Protein AF-0000000083553555 (afdb_homodimer)

Radius of gyration: 25.85 Å; Cα contacts (8 Å, |Δi|>4): 258; chains: 2; bounding box: 34×82×52 Å

Secondary structure (DSSP, 8-state):
--HHHHHHHHHHHHHHHHHHHHHHHHTS---PPPGGGB-TTT-SB-SSEEE-TTS-EEEHHHHHHHHHHH-B-TTT--B--GGG-EE-HHHHHHHHHHHHH-/--HHHHHHHHHHHHHHHHHHHHHHHHTS---PPPGGGB-TTT-SB-SSEEE-TTS-EEEHHHHHHHHHHH-B-TTT--B--GGG-EE-HHHHHHHHHHHHH-

Structure (mmCIF, N/CA/C/O backbone):
data_AF-0000000083553555-model_v1
#
loop_
_entity.id
_entity.type
_entity.pdbx_description
1 polymer 'RING-type E3 ubiquitin transferase'
#
loop_
_atom_site.group_PDB
_atom_site.id
_atom_site.type_symbol
_atom_site.label_atom_id
_atom_site.label_alt_id
_atom_site.label_comp_id
_atom_site.label_asym_id
_atom_site.label_entity_id
_atom_site.label_seq_id
_atom_site.pdbx_PDB_ins_code
_atom_site.Cartn_x
_atom_site.Cartn_y
_atom_site.Cartn_z
_atom_site.occupancy
_atom_site.B_iso_or_equiv
_atom_site.auth_seq_id
_atom_site.auth_comp_id
_atom_site.auth_asym_id
_atom_site.auth_atom_id
_atom_site.pdbx_PDB_model_num
ATOM 1 N N . MET A 1 1 ? -0.968 58.25 32.344 1 36.84 1 MET A N 1
ATOM 2 C CA . MET A 1 1 ? -0.43 56.906 32.281 1 36.84 1 MET A CA 1
ATOM 3 C C . MET A 1 1 ? -0.999 56.125 31.094 1 36.84 1 MET A C 1
ATOM 5 O O . MET A 1 1 ? -2.18 56.281 30.766 1 36.84 1 MET A O 1
ATOM 9 N N . ASP A 1 2 ? -0.086 55.875 30.047 1 42.53 2 ASP A N 1
ATOM 10 C CA . ASP A 1 2 ? -0.125 55.5 28.625 1 42.53 2 ASP A CA 1
ATOM 11 C C . ASP A 1 2 ? -0.91 54.219 28.422 1 42.53 2 ASP A C 1
ATOM 13 O O . ASP A 1 2 ? -0.388 53.125 28.641 1 42.53 2 ASP A O 1
ATOM 17 N N . ASP A 1 3 ? -2.18 54.344 28.594 1 49.78 3 ASP A N 1
ATOM 18 C CA . ASP A 1 3 ? -3.129 53.281 28.266 1 49.78 3 ASP A CA 1
ATOM 19 C C . ASP A 1 3 ? -2.846 52.688 26.891 1 49.78 3 ASP A C 1
ATOM 21 O O . ASP A 1 3 ? -3.252 51.531 26.609 1 49.78 3 ASP A O 1
ATOM 25 N N . ASP A 1 4 ? -2.166 53.562 26.141 1 52.69 4 ASP A N 1
ATOM 26 C CA . ASP A 1 4 ? -1.857 53.094 24.797 1 52.69 4 ASP A CA 1
ATOM 27 C C . ASP A 1 4 ? -0.841 51.938 24.828 1 52.69 4 ASP A C 1
ATOM 29 O O . ASP A 1 4 ? -0.807 51.094 23.938 1 52.69 4 ASP A O 1
ATOM 33 N N . SER A 1 5 ? -0.043 51.969 25.875 1 54.69 5 SER A N 1
ATOM 34 C CA . SER A 1 5 ? 1.028 51 25.969 1 54.69 5 SER A CA 1
ATOM 35 C C . SER A 1 5 ? 0.473 49.594 26.203 1 54.69 5 SER A C 1
ATOM 37 O O . SER A 1 5 ? 1.062 48.594 25.766 1 54.69 5 SER A O 1
ATOM 39 N N . LEU A 1 6 ? -0.654 49.5 26.938 1 54.31 6 LEU A N 1
ATOM 40 C CA . LEU A 1 6 ? -1.223 48.219 27.266 1 54.31 6 LEU A CA 1
ATOM 41 C C . LEU A 1 6 ? -1.871 47.562 26.031 1 54.31 6 LEU A C 1
ATOM 43 O O . LEU A 1 6 ? -1.8 46.344 25.844 1 54.31 6 LEU A O 1
ATOM 47 N N . VAL A 1 7 ? -2.393 48.469 25.219 1 55.56 7 VAL A N 1
ATOM 48 C CA . VAL A 1 7 ? -3.074 48 24.031 1 55.56 7 VAL A CA 1
ATOM 49 C C . VAL A 1 7 ? -2.053 47.406 23.047 1 55.56 7 VAL A C 1
ATOM 51 O O . VAL A 1 7 ? -2.322 46.438 22.359 1 55.56 7 VAL A O 1
ATOM 54 N N . HIS A 1 8 ? -0.896 48.031 23.047 1 60.31 8 HIS A N 1
ATOM 55 C CA . HIS A 1 8 ? 0.146 47.594 22.109 1 60.31 8 HIS A CA 1
ATOM 56 C C . HIS A 1 8 ? 0.775 46.281 22.562 1 60.31 8 HIS A C 1
ATOM 58 O O . HIS A 1 8 ? 1.123 45.469 21.719 1 60.31 8 HIS A O 1
ATOM 64 N N . SER A 1 9 ? 0.716 46.125 23.859 1 60.91 9 SER A N 1
ATOM 65 C CA . SER A 1 9 ? 1.32 44.938 24.406 1 60.91 9 SER A CA 1
ATOM 66 C C . SER A 1 9 ? 0.462 43.688 24.125 1 60.91 9 SER A C 1
ATOM 68 O O . SER A 1 9 ? 0.981 42.625 23.766 1 60.91 9 SER A O 1
ATOM 70 N N . ASN A 1 10 ? -0.841 44 24.109 1 60.81 10 ASN A N 1
ATOM 71 C CA . ASN A 1 10 ? -1.749 42.906 23.844 1 60.81 10 ASN A CA 1
ATOM 72 C C . ASN A 1 10 ? -1.725 42.469 22.375 1 60.81 10 ASN A C 1
ATOM 74 O O . ASN A 1 10 ? -1.767 41.281 22.062 1 60.81 10 ASN A O 1
ATOM 78 N N . HIS A 1 11 ? -1.552 43.5 21.609 1 60.47 11 HIS A N 1
ATOM 79 C CA . HIS A 1 11 ? -1.494 43.219 20.172 1 60.47 11 HIS A CA 1
ATOM 80 C C . HIS A 1 11 ? -0.231 42.469 19.797 1 60.47 11 HIS A C 1
ATOM 82 O O . HIS A 1 11 ? -0.283 41.531 19 1 60.47 11 HIS A O 1
ATOM 88 N N . ASP A 1 12 ? 0.839 42.906 20.438 1 61.03 12 ASP A N 1
ATOM 89 C CA . ASP A 1 12 ? 2.115 42.25 20.156 1 61.03 12 ASP A CA 1
ATOM 90 C C . ASP A 1 12 ? 2.09 40.781 20.594 1 61.03 12 ASP A C 1
ATOM 92 O O . ASP A 1 12 ? 2.617 39.906 19.891 1 61.03 12 ASP A O 1
ATOM 96 N N . THR A 1 13 ? 1.488 40.5 21.688 1 64 13 THR A N 1
ATOM 97 C CA . THR A 1 13 ? 1.354 39.156 22.188 1 64 13 THR A CA 1
ATOM 98 C C . THR A 1 13 ? 0.453 38.312 21.266 1 64 13 THR A C 1
ATOM 100 O O . THR A 1 13 ? 0.764 37.156 20.953 1 64 13 THR A O 1
ATOM 103 N N . VAL A 1 14 ? -0.478 38.938 20.766 1 59.09 14 VAL A N 1
ATOM 104 C CA . VAL A 1 14 ? -1.417 38.25 19.875 1 59.09 14 VAL A CA 1
ATOM 105 C C . VAL A 1 14 ? -0.739 37.969 18.531 1 59.09 14 VAL A C 1
ATOM 107 O O . VAL A 1 14 ? -0.855 36.875 18 1 59.09 14 VAL A O 1
ATOM 110 N N . LEU A 1 15 ? -0.063 38.906 18.078 1 60.31 15 LEU A N 1
ATOM 111 C CA . LEU A 1 15 ? 0.66 38.719 16.828 1 60.31 15 LEU A CA 1
ATOM 112 C C . LEU A 1 15 ? 1.712 37.625 16.969 1 60.31 15 LEU A C 1
ATOM 114 O O . LEU A 1 15 ? 1.908 36.812 16.047 1 60.31 15 LEU A O 1
ATOM 118 N N . ALA A 1 16 ? 2.311 37.562 18.156 1 67.75 16 ALA A N 1
ATOM 119 C CA . ALA A 1 16 ? 3.303 36.5 18.438 1 67.75 16 ALA A CA 1
ATOM 120 C C . ALA A 1 16 ? 2.656 35.125 18.453 1 67.75 16 ALA A C 1
ATOM 122 O O . ALA A 1 16 ? 3.207 34.156 17.906 1 67.75 16 ALA A O 1
ATOM 123 N N . HIS A 1 17 ? 1.51 35.062 18.984 1 63.88 17 HIS A N 1
ATOM 124 C CA . HIS A 1 17 ? 0.797 33.781 19.031 1 63.88 17 HIS A CA 1
ATOM 125 C C . HIS A 1 17 ? 0.294 33.375 17.656 1 63.88 17 HIS A C 1
ATOM 127 O O . HIS A 1 17 ? 0.332 32.188 17.297 1 63.88 17 HIS A O 1
ATOM 133 N N . MET A 1 18 ? -0.074 34.312 16.859 1 60.28 18 MET A N 1
ATOM 134 C CA . MET A 1 18 ? -0.507 34.062 15.484 1 60.28 18 MET A CA 1
ATOM 135 C C . MET A 1 18 ? 0.659 33.562 14.633 1 60.28 18 MET A C 1
ATOM 137 O O . MET A 1 18 ? 0.506 32.656 13.828 1 60.28 18 MET A O 1
ATOM 141 N N . MET A 1 19 ? 1.729 34.156 14.805 1 61.81 19 MET A N 1
ATOM 142 C CA . MET A 1 19 ? 2.918 33.75 14.062 1 61.81 19 MET A CA 1
ATOM 143 C C . MET A 1 19 ? 3.346 32.344 14.469 1 61.81 19 MET A C 1
ATOM 145 O O . MET A 1 19 ? 3.771 31.562 13.617 1 61.81 19 MET A O 1
ATOM 149 N N . GLU A 1 20 ? 3.221 31.984 15.742 1 63.84 20 GLU A N 1
ATOM 150 C CA . GLU A 1 20 ? 3.531 30.641 16.203 1 63.84 20 GLU A CA 1
ATOM 151 C C . GLU A 1 20 ? 2.561 29.625 15.625 1 63.84 20 GLU A C 1
ATOM 153 O O . GLU A 1 20 ? 2.965 28.516 15.242 1 63.84 20 GLU A O 1
ATOM 158 N N . LEU A 1 21 ? 1.406 30 15.586 1 59.19 21 LEU A N 1
ATOM 159 C CA . LEU A 1 21 ? 0.402 29.125 15.008 1 59.19 21 LEU A CA 1
ATOM 160 C C . LEU A 1 21 ? 0.636 28.938 13.508 1 59.19 21 LEU A C 1
ATOM 162 O O . LEU A 1 21 ? 0.484 27.828 12.977 1 59.19 21 LEU A O 1
ATOM 166 N N . LEU A 1 22 ? 0.903 30 12.906 1 58.69 22 LEU A N 1
ATOM 167 C CA . LEU A 1 22 ? 1.229 29.922 11.484 1 58.69 22 LEU A CA 1
ATOM 168 C C . LEU A 1 22 ? 2.453 29.047 11.258 1 58.69 22 LEU A C 1
ATOM 170 O O . LEU A 1 22 ? 2.498 28.281 10.289 1 58.69 22 LEU A O 1
ATOM 174 N N . GLU A 1 23 ? 3.439 29.25 12.023 1 58.91 23 GLU A N 1
ATOM 175 C CA . GLU A 1 23 ? 4.629 28.406 11.922 1 58.91 23 GLU A CA 1
ATOM 176 C C . GLU A 1 23 ? 4.297 26.938 12.18 1 58.91 23 GLU A C 1
ATOM 178 O O . GLU A 1 23 ? 4.832 26.062 11.516 1 58.91 23 GLU A O 1
ATOM 183 N N . MET A 1 24 ? 3.521 26.812 13.219 1 54.31 24 MET A N 1
ATOM 184 C CA . MET A 1 24 ? 3.088 25.453 13.531 1 54.31 24 MET A CA 1
ATOM 185 C C . MET A 1 24 ? 2.289 24.875 12.375 1 54.31 24 MET A C 1
ATOM 187 O O . MET A 1 24 ? 2.416 23.688 12.07 1 54.31 24 MET A O 1
ATOM 191 N N . HIS A 1 25 ? 1.425 25.766 11.867 1 53.56 25 HIS A N 1
ATOM 192 C CA . HIS A 1 25 ? 0.668 25.344 10.703 1 53.56 25 HIS A CA 1
ATOM 193 C C . HIS A 1 25 ? 1.585 25.125 9.5 1 53.56 25 HIS A C 1
ATOM 195 O O . HIS A 1 25 ? 1.346 24.234 8.68 1 53.56 25 HIS A O 1
ATOM 201 N N . GLN A 1 26 ? 2.295 26.281 9.297 1 50.12 26 GLN A N 1
ATOM 202 C CA . GLN A 1 26 ? 3.271 26.109 8.219 1 50.12 26 GLN A CA 1
ATOM 203 C C . GLN A 1 26 ? 4.16 24.891 8.469 1 50.12 26 GLN A C 1
ATOM 205 O O . GLN A 1 26 ? 4.684 24.297 7.527 1 50.12 26 GLN A O 1
ATOM 210 N N . SER A 1 27 ? 4.434 24.781 9.648 1 48 27 SER A N 1
ATOM 211 C CA . SER A 1 27 ? 5.023 23.469 9.914 1 48 27 SER A CA 1
ATOM 212 C C . SER A 1 27 ? 4.105 22.344 9.445 1 48 27 SER A C 1
ATOM 214 O O . SER A 1 27 ? 4.309 21.188 9.805 1 48 27 SER A O 1
ATOM 216 N N . THR A 1 28 ? 2.865 22.734 9.117 1 45.5 28 THR A N 1
ATOM 217 C CA . THR A 1 28 ? 2.07 21.812 8.328 1 45.5 28 THR A CA 1
ATOM 218 C C . THR A 1 28 ? 2.951 21.047 7.34 1 45.5 28 THR A C 1
ATOM 220 O O . THR A 1 28 ? 3.697 21.656 6.57 1 45.5 28 THR A O 1
ATOM 223 N N . GLU A 1 29 ? 3.373 19.984 7.758 1 46.75 29 GLU A N 1
ATOM 224 C CA . GLU A 1 29 ? 4.273 18.984 7.195 1 46.75 29 GLU A CA 1
ATOM 225 C C . GLU A 1 29 ? 4.184 18.953 5.676 1 46.75 29 GLU A C 1
ATOM 227 O O . GLU A 1 29 ? 3.107 18.719 5.117 1 46.75 29 GLU A O 1
ATOM 232 N N . LEU A 1 30 ? 4.676 19.969 4.891 1 51.06 30 LEU A N 1
ATOM 233 C CA . LEU A 1 30 ? 4.926 19.578 3.508 1 51.06 30 LEU A CA 1
ATOM 234 C C . LEU A 1 30 ? 4.754 18.062 3.332 1 51.06 30 LEU A C 1
ATOM 236 O O . LEU A 1 30 ? 5.383 17.281 4.043 1 51.06 30 LEU A O 1
ATOM 240 N N . THR A 1 31 ? 3.436 17.688 3.281 1 56.56 31 THR A N 1
ATOM 241 C CA . THR A 1 31 ? 3.037 16.297 3.1 1 56.56 31 THR A CA 1
ATOM 242 C C . THR A 1 31 ? 4.102 15.531 2.32 1 56.56 31 THR A C 1
ATOM 244 O O . THR A 1 31 ? 4.297 15.773 1.128 1 56.56 31 THR A O 1
ATOM 247 N N . GLN A 1 32 ? 5.277 15.375 2.791 1 78.19 32 GLN A N 1
ATOM 248 C CA . GLN A 1 32 ? 6.266 14.5 2.17 1 78.19 32 GLN A CA 1
ATOM 249 C C . GLN A 1 32 ? 5.656 13.141 1.824 1 78.19 32 GLN A C 1
ATOM 251 O O . GLN A 1 32 ? 4.898 12.578 2.615 1 78.19 32 GLN A O 1
ATOM 256 N N . VAL A 1 33 ? 5.715 12.875 0.41 1 84.25 33 VAL A N 1
ATOM 257 C CA . VAL A 1 33 ? 5.27 11.57 -0.061 1 84.25 33 VAL A CA 1
ATOM 258 C C . VAL A 1 33 ? 5.957 10.469 0.742 1 84.25 33 VAL A C 1
ATOM 260 O O . VAL A 1 33 ? 7.188 10.438 0.834 1 84.25 33 VAL A O 1
ATOM 263 N N . PRO A 1 34 ? 5.195 9.734 1.399 1 88.19 34 PRO A N 1
ATOM 264 C CA . PRO A 1 34 ? 5.816 8.586 2.053 1 88.19 34 PRO A CA 1
ATOM 265 C C . PRO A 1 34 ? 6.754 7.812 1.123 1 88.19 34 PRO A C 1
ATOM 267 O O . PRO A 1 34 ? 6.434 7.613 -0.052 1 88.19 34 PRO A O 1
ATOM 270 N N . GLU A 1 35 ? 7.816 7.398 1.567 1 92.12 35 GLU A N 1
ATOM 271 C CA . GLU A 1 35 ? 8.805 6.66 0.783 1 92.12 35 GLU A CA 1
ATOM 272 C C . GLU A 1 35 ? 8.203 5.367 0.226 1 92.12 35 GLU A C 1
ATOM 274 O O . GLU A 1 35 ? 8.594 4.914 -0.852 1 92.12 35 GLU A O 1
ATOM 279 N N . SER A 1 36 ? 7.293 4.855 1.007 1 94.31 36 SER A N 1
ATOM 280 C CA . SER A 1 36 ? 6.668 3.592 0.63 1 94.31 36 SER A CA 1
ATOM 281 C C . SER A 1 36 ? 5.871 3.732 -0.662 1 94.31 36 SER A C 1
ATOM 283 O O . SER A 1 36 ? 5.48 2.732 -1.27 1 94.31 36 SER A O 1
ATOM 285 N N . PHE A 1 37 ? 5.578 4.961 -1.099 1 96.5 37 PHE A N 1
ATOM 286 C CA . PHE A 1 37 ? 4.816 5.203 -2.316 1 96.5 37 PHE A CA 1
ATOM 287 C C . PHE A 1 37 ? 5.746 5.426 -3.504 1 96.5 37 PHE A C 1
ATOM 289 O O . PHE A 1 37 ? 5.297 5.48 -4.648 1 96.5 37 PHE A O 1
ATOM 296 N N . LEU A 1 38 ? 7.043 5.469 -3.191 1 96.88 38 LEU A N 1
ATOM 297 C CA . LEU A 1 38 ? 8.031 5.715 -4.238 1 96.88 38 LEU A CA 1
ATOM 298 C C . LEU A 1 38 ? 8.539 4.402 -4.82 1 96.88 38 LEU A C 1
ATOM 300 O O . LEU A 1 38 ? 8.789 3.445 -4.086 1 96.88 38 LEU A O 1
ATOM 304 N N . CYS A 1 39 ? 8.617 4.336 -6.082 1 98.25 39 CYS A N 1
ATOM 305 C CA . CYS A 1 39 ? 9.203 3.186 -6.75 1 98.25 39 CYS A CA 1
ATOM 306 C C . CYS A 1 39 ? 10.695 3.088 -6.453 1 98.25 39 CYS A C 1
ATOM 308 O O . CYS A 1 39 ? 11.445 4.043 -6.672 1 98.25 39 CYS A O 1
ATOM 310 N N . PRO A 1 40 ? 11.164 1.875 -6.07 1 97.56 40 PRO A N 1
ATOM 311 C CA . PRO A 1 40 ? 12.586 1.711 -5.742 1 97.56 40 PRO A CA 1
ATOM 312 C C . PRO A 1 40 ? 13.5 1.925 -6.945 1 97.56 40 PRO A C 1
ATOM 314 O O . PRO A 1 40 ? 14.664 2.297 -6.781 1 97.56 40 PRO A O 1
ATOM 317 N N . ILE A 1 41 ? 13.039 1.669 -8.148 1 97.5 41 ILE A N 1
ATOM 318 C CA . ILE A 1 41 ? 13.844 1.796 -9.359 1 97.5 41 ILE A CA 1
ATOM 319 C C . ILE A 1 41 ? 13.789 3.232 -9.867 1 97.5 41 ILE A C 1
ATOM 321 O O . ILE A 1 41 ? 14.82 3.883 -10.039 1 97.5 41 ILE A O 1
ATOM 325 N N . GLY A 1 42 ? 12.633 3.756 -10.07 1 96.5 42 GLY A N 1
ATOM 326 C CA . GLY A 1 42 ? 12.453 5.055 -10.695 1 96.5 42 GLY A CA 1
ATOM 327 C C . GLY A 1 42 ? 12.492 6.207 -9.711 1 96.5 42 GLY A C 1
ATOM 328 O O . GLY A 1 42 ? 12.656 7.363 -10.102 1 96.5 42 GLY A O 1
ATOM 329 N N . MET A 1 43 ? 12.234 5.961 -8.453 1 96.38 43 MET A N 1
ATOM 330 C CA . MET A 1 43 ? 12.203 6.926 -7.355 1 96.38 43 MET A CA 1
ATOM 331 C C . MET A 1 43 ? 11.086 7.941 -7.559 1 96.38 43 MET A C 1
ATOM 333 O O . MET A 1 43 ? 11.195 9.086 -7.121 1 96.38 43 MET A O 1
ATOM 337 N N . ASP A 1 44 ? 10.164 7.629 -8.227 1 96.19 44 ASP A N 1
ATOM 338 C CA . ASP A 1 44 ? 8.953 8.422 -8.414 1 96.19 44 ASP A CA 1
ATOM 339 C C . ASP A 1 44 ? 7.738 7.73 -7.789 1 96.19 44 ASP A C 1
ATOM 341 O O . ASP A 1 44 ? 7.793 6.543 -7.469 1 96.19 44 ASP A O 1
ATOM 345 N N . ILE A 1 45 ? 6.707 8.508 -7.551 1 97.06 45 ILE A N 1
ATOM 346 C CA . ILE A 1 45 ? 5.473 7.941 -7.016 1 97.06 45 ILE A CA 1
ATOM 347 C C . ILE A 1 45 ? 4.906 6.918 -8 1 97.06 45 ILE A C 1
ATOM 349 O O . ILE A 1 45 ? 4.875 7.16 -9.211 1 97.06 45 ILE A O 1
ATOM 353 N N . MET A 1 46 ? 4.504 5.805 -7.457 1 98.25 46 MET A N 1
ATOM 354 C CA . MET A 1 46 ? 4.012 4.746 -8.328 1 98.25 46 MET A CA 1
ATOM 355 C C . MET A 1 46 ? 2.586 5.035 -8.789 1 98.25 46 MET A C 1
ATOM 357 O O . MET A 1 46 ? 1.708 5.301 -7.965 1 98.25 46 MET A O 1
ATOM 361 N N . ALA A 1 47 ? 2.363 4.996 -10.125 1 98.06 47 ALA A N 1
ATOM 362 C CA . ALA A 1 47 ? 1.033 5.145 -10.703 1 98.06 47 ALA A CA 1
ATOM 363 C C . ALA A 1 47 ? 0.398 3.787 -10.984 1 98.06 47 ALA A C 1
ATOM 365 O O . ALA A 1 47 ? -0.816 3.621 -10.844 1 98.06 47 ALA A O 1
ATOM 366 N N . ASP A 1 48 ? 1.141 2.873 -11.367 1 98.62 48 ASP A N 1
ATOM 367 C CA . ASP A 1 48 ? 0.726 1.509 -11.672 1 98.62 48 ASP A CA 1
ATOM 368 C C . ASP A 1 48 ? 1.615 0.491 -10.961 1 98.62 48 ASP A C 1
ATOM 370 O O . ASP A 1 48 ? 2.369 -0.24 -11.609 1 98.62 48 ASP A O 1
ATOM 374 N N . PRO A 1 49 ? 1.436 0.404 -9.648 1 98.75 49 PRO A N 1
ATOM 375 C CA . PRO A 1 49 ? 2.299 -0.501 -8.891 1 98.75 49 PRO A CA 1
ATOM 376 C C . PRO A 1 49 ? 2.02 -1.973 -9.188 1 98.75 49 PRO A C 1
ATOM 378 O O . PRO A 1 49 ? 0.856 -2.379 -9.266 1 98.75 49 PRO A O 1
ATOM 381 N N . VAL A 1 50 ? 3.062 -2.75 -9.391 1 98.81 50 VAL A N 1
ATOM 382 C CA . VAL A 1 50 ? 3.02 -4.199 -9.539 1 98.81 50 VAL A CA 1
ATOM 383 C C . VAL A 1 50 ? 3.982 -4.852 -8.547 1 98.81 50 VAL A C 1
ATOM 385 O O . VAL A 1 50 ? 4.973 -4.242 -8.141 1 98.81 50 VAL A O 1
ATOM 388 N N . THR A 1 51 ? 3.666 -6.027 -8.094 1 98.5 51 THR A N 1
ATOM 389 C CA . THR A 1 51 ? 4.434 -6.727 -7.07 1 98.5 51 THR A CA 1
ATOM 390 C C . THR A 1 51 ? 5.148 -7.938 -7.664 1 98.5 51 THR A C 1
ATOM 392 O O . THR A 1 51 ? 4.586 -8.648 -8.5 1 98.5 51 THR A O 1
ATOM 395 N N . THR A 1 52 ? 6.34 -8.219 -7.246 1 97.88 52 THR A N 1
ATOM 396 C CA . THR A 1 52 ? 7.086 -9.43 -7.578 1 97.88 52 THR A CA 1
ATOM 397 C C . THR A 1 52 ? 6.715 -10.57 -6.637 1 97.88 52 THR A C 1
ATOM 399 O O . THR A 1 52 ? 6.012 -10.359 -5.645 1 97.88 52 THR A O 1
ATOM 402 N N . PRO A 1 53 ? 7.129 -11.773 -6.922 1 96.62 53 PRO A N 1
ATOM 403 C CA . PRO A 1 53 ? 6.793 -12.914 -6.066 1 96.62 53 PRO A CA 1
ATOM 404 C C . PRO A 1 53 ? 7.301 -12.75 -4.633 1 96.62 53 PRO A C 1
ATOM 406 O O . PRO A 1 53 ? 6.781 -13.391 -3.715 1 96.62 53 PRO A O 1
ATOM 409 N N . ASN A 1 54 ? 8.195 -11.82 -4.348 1 93.94 54 ASN A N 1
ATOM 410 C CA . ASN A 1 54 ? 8.758 -11.641 -3.014 1 93.94 54 ASN A CA 1
ATOM 411 C C . ASN A 1 54 ? 8.039 -10.539 -2.244 1 93.94 54 ASN A C 1
ATOM 413 O O . ASN A 1 54 ? 8.398 -10.234 -1.105 1 93.94 54 ASN A O 1
ATOM 417 N N . GLY A 1 55 ? 7.102 -9.922 -2.865 1 95.5 55 GLY A N 1
ATOM 418 C CA . GLY A 1 55 ? 6.219 -9.039 -2.121 1 95.5 55 GLY A CA 1
ATOM 419 C C . GLY A 1 55 ? 6.574 -7.57 -2.279 1 95.5 55 GLY A C 1
ATOM 420 O O . GLY A 1 55 ? 5.902 -6.699 -1.724 1 95.5 55 GLY A O 1
ATOM 421 N N . VAL A 1 56 ? 7.621 -7.266 -3.014 1 97.06 56 VAL A N 1
ATOM 422 C CA . VAL A 1 56 ? 8.039 -5.879 -3.215 1 97.06 56 VAL A CA 1
ATOM 423 C C . VAL A 1 56 ? 7.324 -5.297 -4.43 1 97.06 56 VAL A C 1
ATOM 425 O O . VAL A 1 56 ? 7.09 -5.996 -5.418 1 97.06 56 VAL A O 1
ATOM 428 N N . SER A 1 57 ? 6.988 -4.02 -4.352 1 98.44 57 SER A N 1
ATOM 429 C CA . SER A 1 57 ? 6.25 -3.387 -5.441 1 98.44 57 SER A CA 1
ATOM 430 C C . SER A 1 57 ? 7.129 -2.396 -6.199 1 98.44 57 SER A C 1
ATOM 432 O O . SER A 1 57 ? 8.016 -1.769 -5.613 1 98.44 57 SER A O 1
ATOM 434 N N . TYR A 1 58 ? 6.863 -2.252 -7.453 1 98.62 58 TYR A N 1
ATOM 435 C CA . TYR A 1 58 ? 7.523 -1.332 -8.367 1 98.62 58 TYR A CA 1
ATOM 436 C C . TYR A 1 58 ? 6.523 -0.711 -9.336 1 98.62 58 TYR A C 1
ATOM 438 O O . TYR A 1 58 ? 5.438 -1.256 -9.547 1 98.62 58 TYR A O 1
ATOM 446 N N . GLU A 1 59 ? 6.914 0.38 -9.93 1 98.81 59 GLU A N 1
ATOM 447 C CA . GLU A 1 59 ? 6.203 0.904 -11.086 1 98.81 59 GLU A CA 1
ATOM 448 C C . GLU A 1 59 ? 6.332 -0.032 -12.289 1 98.81 59 GLU A C 1
ATOM 450 O O . GLU A 1 59 ? 7.438 -0.457 -12.633 1 98.81 59 GLU A O 1
ATOM 455 N N . ARG A 1 60 ? 5.191 -0.34 -12.859 1 98.75 60 ARG A N 1
ATOM 456 C CA . ARG A 1 60 ? 5.141 -1.357 -13.906 1 98.75 60 ARG A CA 1
ATOM 457 C C . ARG A 1 60 ? 6.18 -1.082 -14.992 1 98.75 60 ARG A C 1
ATOM 459 O O . ARG A 1 60 ? 6.973 -1.959 -15.328 1 98.75 60 ARG A O 1
ATOM 466 N N . LYS A 1 61 ? 6.223 0.14 -15.484 1 98.56 61 LYS A N 1
ATOM 467 C CA . LYS A 1 61 ? 7.109 0.473 -16.594 1 98.56 61 LYS A CA 1
ATOM 468 C C . LYS A 1 61 ? 8.562 0.2 -16.234 1 98.56 61 LYS A C 1
ATOM 470 O O . LYS A 1 61 ? 9.32 -0.339 -17.047 1 98.56 61 LYS A O 1
ATOM 475 N N . TRP A 1 62 ? 9.023 0.486 -15.055 1 98.62 62 TRP A N 1
ATOM 476 C CA . TRP A 1 62 ? 10.422 0.375 -14.656 1 98.62 62 TRP A CA 1
ATOM 477 C C . TRP A 1 62 ? 10.805 -1.083 -14.43 1 98.62 62 TRP A C 1
ATOM 479 O O . TRP A 1 62 ? 11.875 -1.525 -14.867 1 98.62 62 TRP A O 1
ATOM 489 N N . ILE A 1 63 ? 9.945 -1.941 -13.789 1 98.75 63 ILE A N 1
ATOM 490 C CA . ILE A 1 63 ? 10.305 -3.326 -13.5 1 98.75 63 ILE A CA 1
ATOM 491 C C . ILE A 1 63 ? 10.25 -4.156 -14.781 1 98.75 63 ILE A C 1
ATOM 493 O O . ILE A 1 63 ? 11.055 -5.07 -14.961 1 98.75 63 ILE A O 1
ATOM 497 N N . GLU A 1 64 ? 9.305 -3.807 -15.602 1 98.75 64 GLU A N 1
ATOM 498 C CA . GLU A 1 64 ? 9.266 -4.523 -16.875 1 98.75 64 GLU A CA 1
ATOM 499 C C . GLU A 1 64 ? 10.516 -4.234 -17.703 1 98.75 64 GLU A C 1
ATOM 50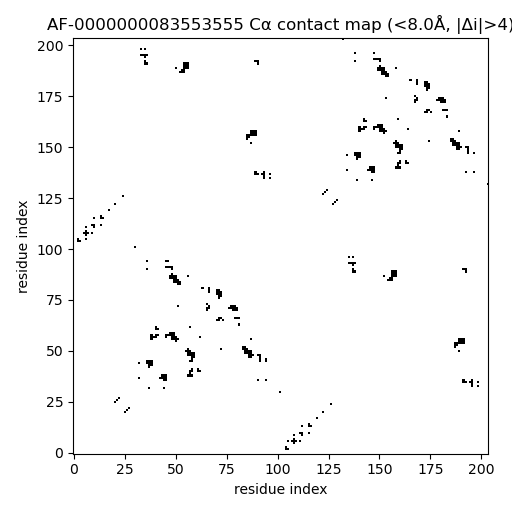1 O O . GLU A 1 64 ? 11.07 -5.137 -18.328 1 98.75 64 GLU A O 1
ATOM 506 N N . ALA A 1 65 ? 10.953 -2.973 -17.734 1 98.62 65 ALA A N 1
ATOM 507 C CA . ALA A 1 65 ? 12.195 -2.615 -18.422 1 98.62 65 ALA A CA 1
ATOM 508 C C . ALA A 1 65 ? 13.391 -3.352 -17.812 1 98.62 65 ALA A C 1
ATOM 510 O O . ALA A 1 65 ? 14.266 -3.822 -18.547 1 98.62 65 ALA A O 1
ATOM 511 N N . HIS A 1 66 ? 13.422 -3.383 -16.516 1 98.62 66 HIS A N 1
ATOM 512 C CA . HIS A 1 66 ? 14.492 -4.078 -15.812 1 98.62 66 HIS A CA 1
ATOM 513 C C . HIS A 1 66 ? 14.531 -5.555 -16.188 1 98.62 66 HIS A C 1
ATOM 515 O O . HIS A 1 66 ? 15.602 -6.102 -16.469 1 98.62 66 HIS A O 1
ATOM 521 N N . ILE A 1 67 ? 13.352 -6.238 -16.203 1 98.38 67 ILE A N 1
ATOM 522 C CA . ILE A 1 67 ? 13.242 -7.656 -16.531 1 98.38 67 ILE A CA 1
ATOM 523 C C . ILE A 1 67 ? 13.688 -7.891 -17.969 1 98.38 67 ILE A C 1
ATOM 525 O O . ILE A 1 67 ? 14.344 -8.891 -18.266 1 98.38 67 ILE A O 1
ATOM 529 N N . ALA A 1 68 ? 13.297 -6.984 -18.859 1 98.25 68 ALA A N 1
ATOM 530 C CA . ALA A 1 68 ? 13.672 -7.102 -20.266 1 98.25 68 ALA A CA 1
ATOM 531 C C . ALA A 1 68 ? 15.188 -7.145 -20.438 1 98.25 68 ALA A C 1
ATOM 533 O O . ALA A 1 68 ? 15.703 -7.836 -21.328 1 98.25 68 ALA A O 1
ATOM 534 N N . ARG A 1 69 ? 15.852 -6.488 -19.578 1 97.88 69 ARG A N 1
ATOM 535 C CA . ARG A 1 69 ? 17.297 -6.383 -19.688 1 97.88 69 ARG A CA 1
ATOM 536 C C . ARG A 1 69 ? 18 -7.512 -18.922 1 97.88 69 ARG A C 1
ATOM 538 O O . ARG A 1 69 ? 18.922 -8.133 -19.438 1 97.88 69 ARG A O 1
ATOM 545 N N . SER A 1 70 ? 17.594 -7.789 -17.719 1 97.69 70 SER A N 1
ATOM 546 C CA . SER A 1 70 ? 18.359 -8.641 -16.812 1 97.69 70 SER A CA 1
ATOM 547 C C . SER A 1 70 ? 17.672 -9.992 -16.609 1 97.69 70 SER A C 1
ATOM 549 O O . SER A 1 70 ? 18.312 -10.969 -16.234 1 97.69 70 SER A O 1
ATOM 551 N N . GLN A 1 71 ? 16.297 -10 -16.75 1 97.94 71 GLN A N 1
ATOM 552 C CA . GLN A 1 71 ? 15.453 -11.156 -16.469 1 97.94 71 GLN A CA 1
ATOM 553 C C . GLN A 1 71 ? 15.594 -11.602 -15.023 1 97.94 71 GLN A C 1
ATOM 555 O O . GLN A 1 71 ? 15.453 -12.789 -14.711 1 97.94 71 GLN A O 1
ATOM 560 N N . LEU A 1 72 ? 15.961 -10.617 -14.164 1 97.81 72 LEU A N 1
ATOM 561 C CA . LEU A 1 72 ? 16.188 -10.914 -12.75 1 97.81 72 LEU A CA 1
ATOM 562 C C . LEU A 1 72 ? 15.367 -9.977 -11.867 1 97.81 72 LEU A C 1
ATOM 564 O O . LEU A 1 72 ? 15.086 -8.844 -12.25 1 97.81 72 LEU A O 1
ATOM 568 N N . ASP A 1 73 ? 15 -10.531 -10.711 1 97.62 73 ASP A N 1
ATOM 569 C CA . ASP A 1 73 ? 14.469 -9.672 -9.664 1 97.62 73 ASP A CA 1
ATOM 570 C C . ASP A 1 73 ? 15.539 -8.734 -9.125 1 97.62 73 ASP A C 1
ATOM 572 O O . ASP A 1 73 ? 16.656 -9.18 -8.805 1 97.62 73 ASP A O 1
ATOM 576 N N . PRO A 1 74 ? 15.219 -7.477 -9.008 1 97 74 PRO A N 1
ATOM 577 C CA . PRO A 1 74 ? 16.234 -6.512 -8.594 1 97 74 PRO A CA 1
ATOM 578 C C . PRO A 1 74 ? 16.812 -6.82 -7.207 1 97 74 PRO A C 1
ATOM 580 O O . PRO A 1 74 ? 17.969 -6.5 -6.926 1 97 74 PRO A O 1
ATOM 583 N N . LEU A 1 75 ? 16.031 -7.395 -6.375 1 95.5 75 LEU A N 1
ATOM 584 C CA . LEU A 1 75 ? 16.406 -7.555 -4.977 1 95.5 75 LEU A CA 1
ATOM 585 C C . LEU A 1 75 ? 17.031 -8.93 -4.738 1 95.5 75 LEU A C 1
ATOM 587 O O . LEU A 1 75 ? 18.078 -9.047 -4.117 1 95.5 75 LEU A O 1
ATOM 591 N N . THR A 1 76 ? 16.359 -9.898 -5.238 1 95.69 76 THR A N 1
ATOM 592 C CA . THR A 1 76 ? 16.766 -11.266 -4.922 1 95.69 76 THR A CA 1
ATOM 593 C C . THR A 1 76 ? 17.688 -11.812 -6.004 1 95.69 76 THR A C 1
ATOM 595 O O . THR A 1 76 ? 18.375 -12.828 -5.793 1 95.69 76 THR A O 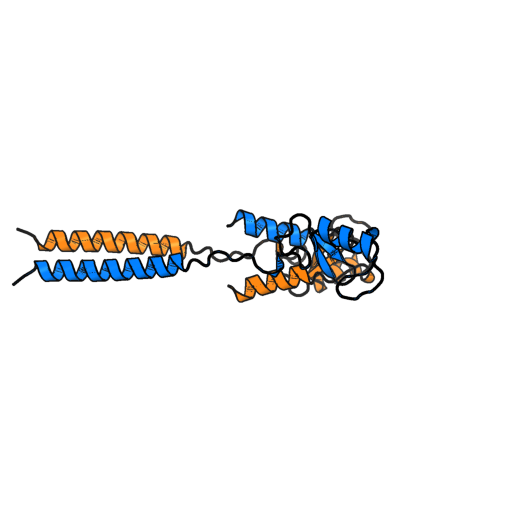1
ATOM 598 N N . ARG A 1 77 ? 17.797 -11.242 -7.199 1 96.56 77 ARG A N 1
ATOM 599 C CA . ARG A 1 77 ? 18.594 -11.656 -8.352 1 96.56 77 ARG A CA 1
ATOM 600 C C . ARG A 1 77 ? 18.188 -13.047 -8.828 1 96.56 77 ARG A C 1
ATOM 602 O O . ARG A 1 77 ? 18.969 -13.719 -9.508 1 96.56 77 ARG A O 1
ATOM 609 N N . GLU A 1 78 ? 17.016 -13.391 -8.375 1 97.44 78 GLU A N 1
ATOM 610 C CA . GLU A 1 78 ? 16.422 -14.617 -8.906 1 97.44 78 GLU A CA 1
ATOM 611 C C . GLU A 1 78 ? 15.727 -14.359 -10.242 1 97.44 78 GLU A C 1
ATOM 613 O O . GLU A 1 78 ? 15.281 -13.242 -10.508 1 97.44 78 GLU A O 1
ATOM 618 N N . ALA A 1 79 ? 15.617 -15.438 -11 1 98.38 79 ALA A N 1
ATOM 619 C CA . ALA A 1 79 ? 14.938 -15.32 -12.289 1 98.38 79 ALA A CA 1
ATOM 620 C C . ALA A 1 79 ? 13.516 -14.781 -12.109 1 98.38 79 ALA A C 1
ATOM 622 O O . ALA A 1 79 ? 12.789 -15.211 -11.211 1 98.38 79 ALA A O 1
ATOM 623 N N . LEU A 1 80 ? 13.172 -13.844 -12.977 1 98.38 80 LEU A N 1
ATOM 624 C CA . LEU A 1 80 ? 11.859 -13.195 -12.922 1 98.38 80 LEU A CA 1
ATOM 625 C C . LEU A 1 80 ? 11.32 -12.945 -14.328 1 98.38 80 LEU A C 1
ATOM 627 O O . LEU A 1 80 ? 12.047 -12.484 -15.203 1 98.38 80 LEU A O 1
ATOM 631 N N . ARG A 1 81 ? 10.102 -13.359 -14.461 1 98.25 81 ARG A N 1
ATOM 632 C CA . ARG A 1 81 ? 9.406 -13.109 -15.719 1 98.25 81 ARG A CA 1
ATOM 633 C C . ARG A 1 81 ? 8.258 -12.125 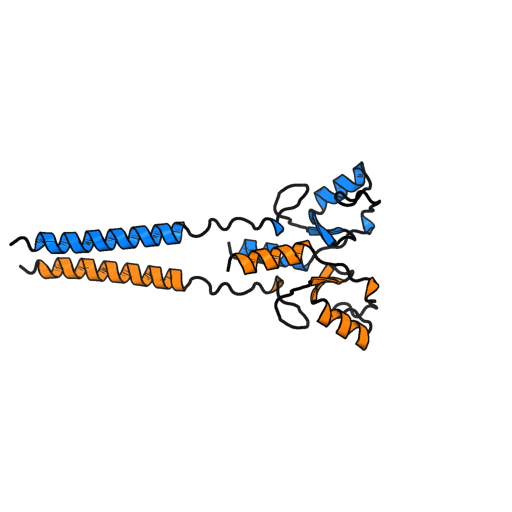-15.531 1 98.25 81 ARG A C 1
ATOM 635 O O . ARG A 1 81 ? 7.68 -12.039 -14.445 1 98.25 81 ARG A O 1
ATOM 642 N N . VAL A 1 82 ? 7.918 -11.422 -16.578 1 98.31 82 VAL A N 1
ATOM 643 C CA . VAL A 1 82 ? 6.898 -10.375 -16.516 1 98.31 82 VAL A CA 1
ATOM 644 C C . VAL A 1 82 ? 5.559 -10.984 -16.109 1 98.31 82 VAL A C 1
ATOM 646 O O . VAL A 1 82 ? 4.777 -10.344 -15.398 1 98.31 82 VAL A O 1
ATOM 649 N N . ASN A 1 83 ? 5.355 -12.195 -16.469 1 97.81 83 ASN A N 1
ATOM 650 C CA . ASN A 1 83 ? 4.066 -12.82 -16.188 1 97.81 83 ASN A CA 1
ATOM 651 C C . ASN A 1 83 ? 3.932 -13.18 -14.703 1 97.81 83 ASN A C 1
ATOM 653 O O . ASN A 1 83 ? 2.857 -13.586 -14.258 1 97.81 83 ASN A O 1
ATOM 657 N N . GLN A 1 84 ? 4.953 -13.055 -13.969 1 97.69 84 GLN A N 1
ATOM 658 C CA . GLN A 1 84 ? 4.91 -13.328 -12.531 1 97.69 84 GLN A CA 1
ATOM 659 C C . GLN A 1 84 ? 4.523 -12.078 -11.75 1 97.69 84 GLN A C 1
ATOM 661 O O . GLN A 1 84 ? 4.293 -12.141 -10.539 1 97.69 84 GLN A O 1
ATOM 666 N N . LEU A 1 85 ? 4.484 -10.992 -12.523 1 98.44 85 LEU A N 1
ATOM 667 C CA . LEU A 1 85 ? 4.07 -9.742 -11.891 1 98.44 85 LEU A CA 1
ATOM 668 C C . LEU A 1 85 ? 2.561 -9.727 -11.664 1 98.44 85 LEU A C 1
ATOM 670 O O . LEU A 1 85 ? 1.795 -10.188 -12.516 1 98.44 85 LEU A O 1
ATOM 674 N N . ARG A 1 86 ? 2.188 -9.227 -10.469 1 98.38 86 ARG A N 1
ATOM 675 C CA . ARG A 1 86 ? 0.78 -9.008 -10.148 1 98.38 86 ARG A CA 1
ATOM 676 C C . ARG A 1 86 ? 0.505 -7.543 -9.844 1 98.38 86 ARG A C 1
ATOM 678 O O . ARG A 1 86 ? 1.326 -6.871 -9.211 1 98.38 86 ARG A O 1
ATOM 685 N N . PRO A 1 87 ? -0.689 -7.02 -10.25 1 98.19 87 PRO A N 1
ATOM 686 C CA . PRO A 1 87 ? -1.046 -5.664 -9.82 1 98.19 87 PRO A CA 1
ATOM 687 C C . PRO A 1 87 ? -1.158 -5.539 -8.305 1 98.19 87 PRO A C 1
ATOM 689 O O . PRO A 1 87 ? -1.604 -6.473 -7.633 1 98.19 87 PRO A O 1
ATOM 692 N N . ASN A 1 88 ? -0.669 -4.461 -7.781 1 98.5 88 ASN A N 1
ATOM 693 C CA . ASN A 1 88 ? -0.903 -4.141 -6.375 1 98.5 88 ASN A CA 1
ATOM 694 C C . ASN A 1 88 ? -2.023 -3.119 -6.215 1 98.5 88 ASN A C 1
ATOM 696 O O . ASN A 1 88 ? -1.762 -1.928 -6.035 1 98.5 88 ASN A O 1
ATOM 700 N N . VAL A 1 89 ? -3.246 -3.615 -6.211 1 97.31 89 VAL A N 1
ATOM 701 C CA . VAL A 1 89 ? -4.449 -2.789 -6.238 1 97.31 89 VAL A CA 1
ATOM 702 C C . VAL A 1 89 ? -4.551 -1.979 -4.949 1 97.31 89 VAL A C 1
ATOM 704 O O . VAL A 1 89 ? -4.84 -0.782 -4.98 1 97.31 89 VAL A O 1
ATOM 707 N N . SER A 1 90 ? -4.293 -2.666 -3.855 1 96.75 90 SER A N 1
ATOM 708 C CA . SER A 1 90 ? -4.402 -2.018 -2.553 1 96.75 90 SER A CA 1
ATOM 709 C C . SER A 1 90 ? -3.406 -0.869 -2.422 1 96.75 90 SER A C 1
ATOM 711 O O . SER A 1 90 ? -3.75 0.203 -1.919 1 96.75 90 SER A O 1
ATOM 713 N N . LEU A 1 91 ? -2.176 -1.069 -2.842 1 97.56 91 LEU A N 1
ATOM 714 C CA . LEU A 1 91 ? -1.174 -0.01 -2.807 1 97.56 91 LEU A CA 1
ATOM 715 C C . LEU A 1 91 ? -1.564 1.139 -3.73 1 97.56 91 LEU A C 1
ATOM 717 O O . LEU A 1 91 ? -1.403 2.309 -3.375 1 97.56 91 LEU A O 1
ATOM 721 N N . ARG A 1 92 ? -2.031 0.809 -4.922 1 97.88 92 ARG A N 1
ATOM 722 C CA . ARG A 1 92 ? -2.494 1.836 -5.852 1 97.88 92 ARG A CA 1
ATOM 723 C C . ARG A 1 92 ? -3.553 2.723 -5.199 1 97.88 92 ARG A C 1
ATOM 725 O O . ARG A 1 92 ? -3.48 3.949 -5.289 1 97.88 92 ARG A O 1
ATOM 732 N N . HIS A 1 93 ? -4.516 2.152 -4.492 1 96.25 93 HIS A N 1
ATOM 733 C CA . HIS A 1 93 ? -5.574 2.898 -3.818 1 96.25 93 HIS A CA 1
ATOM 734 C C . HIS A 1 93 ? -5.008 3.77 -2.701 1 96.25 93 HIS A C 1
ATOM 736 O O . HIS A 1 93 ? -5.441 4.906 -2.514 1 96.25 93 HIS A O 1
ATOM 742 N N . ALA A 1 94 ? -4.098 3.17 -1.943 1 94.75 94 ALA A N 1
ATOM 743 C CA . ALA A 1 94 ? -3.473 3.93 -0.864 1 94.75 94 ALA A CA 1
ATOM 744 C C . ALA A 1 94 ? -2.793 5.188 -1.4 1 94.75 94 ALA A C 1
ATOM 746 O O . ALA A 1 94 ? -2.922 6.266 -0.817 1 94.75 94 ALA A O 1
ATOM 747 N N . ILE A 1 95 ? -2.057 5.051 -2.523 1 95.75 95 ILE A N 1
ATOM 748 C CA . ILE A 1 95 ? -1.35 6.168 -3.139 1 95.75 95 ILE A CA 1
ATOM 749 C C . ILE A 1 95 ? -2.357 7.195 -3.65 1 95.75 95 ILE A C 1
ATOM 751 O O . ILE A 1 95 ? -2.188 8.398 -3.439 1 95.75 95 ILE A O 1
ATOM 755 N N . GLU A 1 96 ? -3.4 6.773 -4.273 1 94.38 96 GLU A N 1
ATOM 756 C CA . GLU A 1 96 ? -4.445 7.656 -4.785 1 94.38 96 GLU A CA 1
ATOM 757 C C . GLU A 1 96 ? -5.125 8.422 -3.652 1 94.38 96 GLU A C 1
ATOM 759 O O . GLU A 1 96 ? -5.395 9.617 -3.781 1 94.38 96 GLU A O 1
ATOM 764 N N . ASP A 1 97 ? -5.449 7.656 -2.545 1 88.81 97 ASP A N 1
ATOM 765 C CA . ASP A 1 97 ? -6.035 8.305 -1.373 1 88.81 97 ASP A CA 1
ATOM 766 C C . ASP A 1 97 ? -5.133 9.422 -0.854 1 88.81 97 ASP A C 1
ATOM 768 O O . ASP A 1 97 ? -5.617 10.5 -0.496 1 88.81 97 ASP A O 1
ATOM 772 N N . PHE A 1 98 ? -3.871 9.164 -0.762 1 87.56 98 PHE A N 1
ATOM 773 C CA . PHE A 1 98 ? -2.883 10.133 -0.304 1 87.56 98 PHE A CA 1
ATOM 774 C C . PHE A 1 98 ? -2.854 11.352 -1.221 1 87.56 98 PHE A C 1
ATOM 776 O O . PHE A 1 98 ? -2.842 12.492 -0.748 1 87.56 98 PHE A O 1
ATOM 783 N N . LEU A 1 99 ? -2.828 11.109 -2.568 1 87 99 LEU A N 1
ATOM 784 C CA . LEU A 1 99 ? -2.713 12.18 -3.555 1 87 99 LEU A CA 1
ATOM 785 C C . LEU A 1 99 ? -3.982 13.023 -3.598 1 87 99 LEU A C 1
ATOM 787 O O . LEU A 1 99 ? -3.932 14.219 -3.887 1 87 99 LEU A O 1
ATOM 791 N N . ASN A 1 100 ? -5.098 12.391 -3.326 1 85.44 100 ASN A N 1
ATOM 792 C CA . ASN A 1 100 ? -6.359 13.117 -3.344 1 85.44 100 ASN A CA 1
ATOM 793 C C . ASN A 1 100 ? -6.535 13.969 -2.09 1 85.44 100 ASN A C 1
ATOM 795 O O . ASN A 1 100 ? -7.289 14.945 -2.096 1 85.44 100 ASN A O 1
ATOM 799 N N . LYS A 1 101 ? -6.031 13.633 -0.905 1 75.19 101 LYS A N 1
ATOM 800 C CA . LYS A 1 101 ? -6.117 14.383 0.344 1 75.19 101 LYS A CA 1
ATOM 801 C C . LYS A 1 101 ? -5.098 15.523 0.374 1 75.19 101 LYS A C 1
ATOM 803 O O . LYS A 1 101 ? -5.266 16.5 1.107 1 75.19 101 LYS A O 1
ATOM 808 N N . SER A 1 102 ? -4.027 15.367 -0.376 1 62.91 102 SER A N 1
ATOM 809 C CA . SER A 1 102 ? -3.021 16.422 -0.43 1 62.91 102 SER A CA 1
ATOM 810 C C . SER A 1 102 ? -3.43 17.531 -1.399 1 62.91 102 SER A C 1
ATOM 812 O O . SER A 1 102 ? -3.172 18.703 -1.148 1 62.91 102 SER A O 1
ATOM 814 N N . MET B 1 1 ? -11.859 59.906 26.141 1 37.16 1 MET B N 1
ATOM 815 C CA . MET B 1 1 ? -12.258 59.031 25.047 1 37.16 1 MET B CA 1
ATOM 816 C C . MET B 1 1 ? -11.547 57.688 25.141 1 37.16 1 MET B C 1
ATOM 818 O O . MET B 1 1 ? -10.445 57.625 25.672 1 37.16 1 MET B O 1
ATOM 822 N N . ASP B 1 2 ? -12.406 56.562 25.125 1 42.69 2 ASP B N 1
ATOM 823 C CA . ASP B 1 2 ? -12.375 55.156 25.5 1 42.69 2 ASP B CA 1
ATOM 824 C C . ASP B 1 2 ? -11.281 54.406 24.75 1 42.69 2 ASP B C 1
ATOM 826 O O . ASP B 1 2 ? -11.516 53.906 23.656 1 42.69 2 ASP B O 1
ATOM 830 N N . ASP B 1 3 ? -10.109 54.906 24.953 1 48.88 3 ASP B N 1
ATOM 831 C CA . ASP B 1 3 ? -8.945 54.219 24.391 1 48.88 3 ASP B CA 1
ATOM 832 C C . ASP B 1 3 ? -8.953 52.75 24.766 1 48.88 3 ASP B C 1
ATOM 834 O O . ASP B 1 3 ? -8.32 51.938 24.078 1 48.88 3 ASP B O 1
ATOM 838 N N . ASP B 1 4 ? -9.672 52.562 25.891 1 52.72 4 ASP B N 1
ATOM 839 C CA . ASP B 1 4 ? -9.742 51.188 26.328 1 52.72 4 ASP B CA 1
ATOM 840 C C . ASP B 1 4 ? -10.547 50.344 25.344 1 52.72 4 ASP B C 1
ATOM 842 O O . ASP B 1 4 ? -10.367 49.125 25.281 1 52.72 4 ASP B O 1
ATOM 846 N N . SER B 1 5 ? -11.43 51.031 24.656 1 54.5 5 SER B N 1
ATOM 847 C CA . SER B 1 5 ? -12.32 50.312 23.75 1 54.5 5 SER B CA 1
ATOM 848 C C . SER B 1 5 ? -11.555 49.781 22.547 1 54.5 5 SER B C 1
ATOM 850 O O . SER B 1 5 ? -11.898 48.719 22.016 1 54.5 5 SER B O 1
ATOM 852 N N . LEU B 1 6 ? -10.492 50.5 22.109 1 53.97 6 LEU B N 1
ATOM 853 C CA . LEU B 1 6 ? -9.758 50.094 20.922 1 53.97 6 LEU B CA 1
ATOM 854 C C . LEU B 1 6 ? -8.891 48.875 21.219 1 53.97 6 LEU B C 1
ATOM 856 O O . LEU B 1 6 ? -8.75 47.969 20.391 1 53.97 6 LEU B O 1
ATOM 860 N N . VAL B 1 7 ? -8.422 48.875 22.469 1 55.31 7 VAL B N 1
ATOM 861 C CA . VAL B 1 7 ? -7.555 47.781 22.875 1 55.31 7 VAL B CA 1
ATOM 862 C C . VAL B 1 7 ? -8.367 46.5 22.969 1 55.31 7 VAL B C 1
ATOM 864 O O . VAL B 1 7 ? -7.875 45.406 22.609 1 55.31 7 VAL B O 1
ATOM 867 N N . HIS B 1 8 ? -9.602 46.656 23.359 1 60.22 8 HIS B N 1
ATOM 868 C CA . HIS B 1 8 ? -10.461 45.5 23.547 1 60.22 8 HIS B CA 1
ATOM 869 C C . HIS B 1 8 ? -10.906 44.938 22.203 1 60.22 8 HIS B C 1
ATOM 871 O O . HIS B 1 8 ? -11.039 43.719 22.047 1 60.22 8 HIS B O 1
ATOM 877 N N . SER B 1 9 ? -10.945 45.844 21.25 1 60.91 9 SER B N 1
ATOM 878 C CA . SER B 1 9 ? -11.391 45.438 19.922 1 60.91 9 SER B CA 1
ATOM 879 C C . SER B 1 9 ? -10.312 44.656 19.203 1 60.91 9 SER B C 1
ATOM 881 O O . SER B 1 9 ? -10.609 43.625 18.562 1 60.91 9 SER B O 1
ATOM 883 N N . ASN B 1 10 ? -9.07 45.031 19.547 1 59.91 10 ASN B N 1
ATOM 884 C CA . ASN B 1 10 ? -7.973 44.344 18.906 1 59.91 10 ASN B CA 1
ATOM 885 C C . ASN B 1 10 ? -7.781 42.938 19.484 1 59.91 10 ASN B C 1
ATOM 887 O O . ASN B 1 10 ? -7.496 42 18.766 1 59.91 10 ASN B O 1
ATOM 891 N N . HIS B 1 11 ? -8.039 42.938 20.75 1 60.31 11 HIS B N 1
ATOM 892 C CA . HIS B 1 11 ? -7.914 41.656 21.453 1 60.31 11 HIS B CA 1
ATOM 893 C C . HIS B 1 11 ? -8.992 40.688 20.984 1 60.31 11 HIS B C 1
ATOM 895 O O . HIS B 1 11 ? -8.703 39.5 20.766 1 60.31 11 HIS B O 1
ATOM 901 N N . ASP B 1 12 ? -10.164 41.25 20.875 1 61.06 12 ASP B N 1
ATOM 902 C CA . ASP B 1 12 ? -11.281 40.406 20.453 1 61.06 12 ASP B CA 1
ATOM 903 C C . ASP B 1 12 ? -11.07 39.875 19.047 1 61.06 12 ASP B C 1
ATOM 905 O O . ASP B 1 12 ? -11.383 38.719 18.766 1 61.06 12 ASP B O 1
ATOM 909 N N . THR B 1 13 ? -10.523 40.656 18.188 1 63.41 13 THR B N 1
ATOM 910 C CA . THR B 1 13 ? -10.227 40.25 16.812 1 63.41 13 THR B CA 1
ATOM 911 C C . THR B 1 13 ? -9.125 39.219 16.797 1 63.41 13 THR B C 1
ATOM 913 O O . THR B 1 13 ? -9.219 38.219 16.062 1 63.41 13 THR B O 1
ATOM 91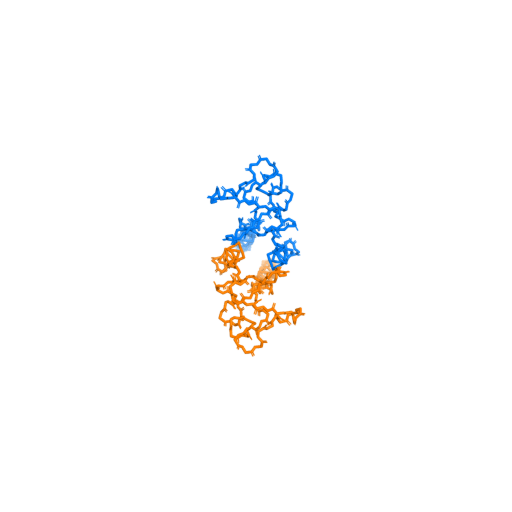6 N N . VAL B 1 14 ? -8.258 39.344 17.641 1 59.12 14 VAL B N 1
ATOM 917 C CA . VAL B 1 14 ? -7.145 38.406 17.734 1 59.12 14 VAL B CA 1
ATOM 918 C C . VAL B 1 14 ? -7.633 37.062 18.297 1 59.12 14 VAL B C 1
ATOM 920 O O . VAL B 1 14 ? -7.301 36 17.766 1 59.12 14 VAL B O 1
ATOM 923 N N . LEU B 1 15 ? -8.398 37.188 19.297 1 60.25 15 LEU B N 1
ATOM 924 C CA . LEU B 1 15 ? -8.961 35.969 19.875 1 60.25 15 LEU B CA 1
ATOM 925 C C . LEU B 1 15 ? -9.828 35.25 18.859 1 60.25 15 LEU B C 1
ATOM 927 O O . LEU B 1 15 ? -9.805 34 18.781 1 60.25 15 LEU B O 1
ATOM 931 N N . ALA B 1 16 ? -10.508 36.031 18 1 67.75 16 ALA B N 1
ATOM 932 C CA . ALA B 1 16 ? -11.336 35.438 16.953 1 67.75 16 ALA B CA 1
ATOM 933 C C . ALA B 1 16 ? -10.484 34.75 15.898 1 67.75 16 ALA B C 1
ATOM 935 O O . ALA B 1 16 ? -10.812 33.625 15.453 1 67.75 16 ALA B O 1
ATOM 936 N N . HIS B 1 17 ? -9.383 35.281 15.586 1 63.31 17 HIS B N 1
ATOM 937 C CA . HIS B 1 17 ? -8.484 34.688 14.609 1 63.31 17 HIS B CA 1
ATOM 938 C C . HIS B 1 17 ? -7.797 33.469 15.18 1 63.31 17 HIS B C 1
ATOM 940 O O . HIS B 1 17 ? -7.605 32.469 14.477 1 63.31 17 HIS B O 1
ATOM 946 N N . MET B 1 18 ? -7.527 33.469 16.438 1 60.41 18 MET B N 1
ATOM 947 C CA . MET B 1 18 ? -6.93 32.312 17.125 1 60.41 18 MET B CA 1
ATOM 948 C C . MET B 1 18 ? -7.918 31.156 17.203 1 60.41 18 MET B C 1
ATOM 950 O O . MET B 1 18 ? -7.539 30 16.984 1 60.41 18 MET B O 1
ATOM 954 N N . MET B 1 19 ? -9.078 31.469 17.484 1 61.75 19 MET B N 1
ATOM 955 C CA . MET B 1 19 ? -10.102 30.422 17.531 1 61.75 19 MET B CA 1
ATOM 956 C C . MET B 1 19 ? -10.336 29.812 16.156 1 61.75 19 MET B C 1
ATOM 958 O O . MET B 1 19 ? -10.539 28.609 16.047 1 61.75 19 MET B O 1
ATOM 962 N N . GLU B 1 20 ? -10.273 30.609 15.094 1 63.69 20 GLU B N 1
ATOM 963 C CA . GLU B 1 20 ? -10.406 30.094 13.734 1 63.69 20 GLU B CA 1
ATOM 964 C C . GLU B 1 20 ? -9.227 29.203 13.367 1 63.69 20 GLU B C 1
ATOM 966 O O . GLU B 1 20 ? -9.406 28.172 12.719 1 63.69 20 GLU B O 1
ATOM 971 N N . LEU B 1 21 ? -8.156 29.609 13.773 1 59.12 21 LEU B N 1
ATOM 972 C CA . LEU B 1 21 ? -6.969 28.797 13.516 1 59.12 21 LEU B CA 1
ATOM 973 C C . LEU B 1 21 ? -7.027 27.484 14.289 1 59.12 21 LEU B C 1
ATOM 975 O O . LEU B 1 21 ? -6.648 26.438 13.766 1 59.12 21 LEU B O 1
ATOM 979 N N . LEU B 1 22 ? -7.406 27.625 15.477 1 58.59 22 LEU B N 1
ATOM 980 C CA . LEU B 1 22 ? -7.578 26.422 16.281 1 58.59 22 LEU B CA 1
ATOM 981 C C . LEU B 1 22 ? -8.617 25.5 15.656 1 58.59 22 LEU B C 1
ATOM 983 O O . LEU B 1 22 ? -8.438 24.266 15.648 1 58.59 22 LEU B O 1
ATOM 987 N N . GLU B 1 23 ? -9.695 26.031 15.289 1 58.94 23 GLU B N 1
ATOM 988 C CA . GLU B 1 23 ? -10.719 25.234 14.617 1 58.94 23 GLU B CA 1
ATOM 989 C C . GLU B 1 23 ? -10.18 24.594 13.336 1 58.94 23 GLU B C 1
ATOM 991 O O . GLU B 1 23 ? -10.5 23.453 13.023 1 58.94 23 GLU B O 1
ATOM 996 N N . MET B 1 24 ? -9.516 25.484 12.641 1 54.31 24 MET B N 1
ATOM 997 C CA . MET B 1 24 ? -8.898 24.969 11.422 1 54.31 24 MET B CA 1
ATOM 998 C C . MET B 1 24 ? -7.898 23.859 11.734 1 54.31 24 MET B C 1
ATOM 1000 O O . MET B 1 24 ? -7.801 22.875 10.992 1 54.31 24 MET B O 1
ATOM 1004 N N . HIS B 1 25 ? -7.152 24.172 12.812 1 53.41 25 HIS B N 1
ATOM 1005 C CA . HIS B 1 25 ? -6.227 23.141 13.266 1 53.41 25 HIS B CA 1
ATOM 1006 C C . HIS B 1 25 ? -6.98 21.922 13.797 1 53.41 25 HIS B C 1
ATOM 1008 O O . HIS B 1 25 ? -6.52 20.781 13.641 1 53.41 25 HIS B O 1
ATOM 1014 N N . GLN B 1 26 ? -7.836 22.344 14.781 1 49.88 26 GLN B N 1
ATOM 1015 C CA . GLN B 1 26 ? -8.664 21.234 15.25 1 49.88 26 GLN B CA 1
ATOM 1016 C C . GLN B 1 26 ? -9.344 20.531 14.094 1 49.88 26 GLN B C 1
ATOM 1018 O O . GLN B 1 26 ? -9.648 19.328 14.18 1 49.88 26 GLN B O 1
ATOM 1023 N N . SER B 1 27 ? -9.734 21.312 13.242 1 47.78 27 SER B N 1
ATOM 1024 C CA . SER B 1 27 ? -10.086 20.594 12.023 1 47.78 27 SER B CA 1
ATOM 1025 C C . SER B 1 27 ? -8.938 19.719 11.555 1 47.78 27 SER B C 1
ATOM 1027 O O . SER B 1 27 ? -8.922 19.266 10.406 1 47.78 27 SER B O 1
ATOM 1029 N N . THR B 1 28 ? -7.805 19.922 12.211 1 45.06 28 THR B N 1
ATOM 1030 C CA . THR B 1 28 ? -6.766 18.906 12.094 1 45.06 28 THR B CA 1
ATOM 1031 C C . THR B 1 28 ? -7.379 17.516 11.977 1 45.06 28 THR B C 1
ATOM 1033 O O . THR B 1 28 ? -8.195 17.125 12.812 1 45.06 28 THR B O 1
ATOM 1036 N N . GLU B 1 29 ? -7.531 17.141 10.828 1 46.94 29 GLU B N 1
ATOM 1037 C CA . GLU B 1 29 ? -8.117 15.945 10.242 1 46.94 29 GLU B CA 1
ATOM 1038 C C . GLU B 1 29 ? -7.91 14.727 11.141 1 46.94 29 GLU B C 1
ATOM 1040 O O . GLU B 1 29 ? -6.773 14.367 11.445 1 46.94 29 GLU B O 1
ATOM 1045 N N . LEU B 1 30 ? -8.523 14.625 12.375 1 51.19 30 LEU B N 1
ATOM 1046 C CA . LEU B 1 30 ? -8.578 13.242 12.852 1 51.19 30 LEU B CA 1
ATOM 1047 C C . LEU B 1 30 ? -8.102 12.273 11.773 1 51.19 30 LEU B C 1
ATOM 1049 O O . LEU B 1 30 ? -8.617 12.281 10.656 1 51.19 30 LEU B O 1
ATOM 1053 N N . THR B 1 31 ? -6.742 12.266 11.633 1 56.5 31 THR B N 1
ATOM 1054 C CA . THR B 1 31 ? -6.074 11.391 10.68 1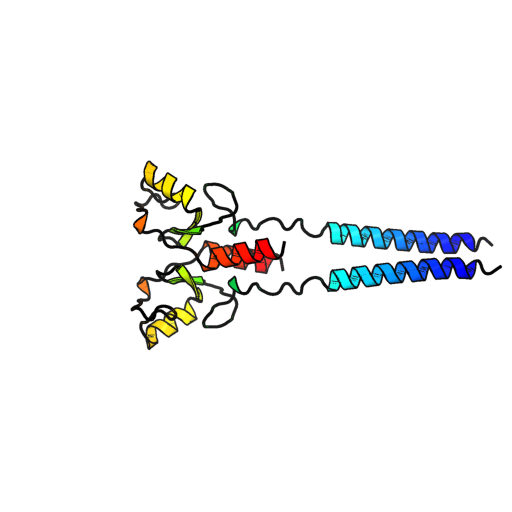 56.5 31 THR B CA 1
ATOM 1055 C C . THR B 1 31 ? -6.902 10.133 10.43 1 56.5 31 THR B C 1
ATOM 1057 O O . THR B 1 31 ? -7.031 9.281 11.312 1 56.5 31 THR B O 1
ATOM 1060 N N . GLN B 1 32 ? -8.062 10.219 9.914 1 78.44 32 GLN B N 1
ATOM 1061 C CA . GLN B 1 32 ? -8.805 9.039 9.492 1 78.44 32 GLN B CA 1
ATOM 1062 C C . GLN B 1 32 ? -7.93 8.094 8.672 1 78.44 32 GLN B C 1
ATOM 1064 O O . GLN B 1 32 ? -7.145 8.539 7.828 1 78.44 32 GLN B O 1
ATOM 1069 N N . VAL B 1 33 ? -7.812 6.816 9.312 1 84.62 33 VAL B N 1
ATOM 1070 C CA . VAL B 1 33 ? -7.09 5.773 8.594 1 84.62 33 VAL B CA 1
ATOM 1071 C C . VAL B 1 33 ? -7.641 5.648 7.172 1 84.62 33 VAL B C 1
ATOM 1073 O O . VAL B 1 33 ? -8.844 5.473 6.98 1 84.62 33 VAL B O 1
ATOM 1076 N N . PRO B 1 34 ? -6.836 5.891 6.254 1 88.44 34 PRO B N 1
ATOM 1077 C CA . PRO B 1 34 ? -7.297 5.629 4.887 1 88.44 34 PRO B CA 1
ATOM 1078 C C . PRO B 1 34 ? -7.977 4.27 4.742 1 88.44 34 PRO B C 1
ATOM 1080 O O . PRO B 1 34 ? -7.52 3.281 5.32 1 88.44 34 PRO B O 1
ATOM 1083 N N . GLU B 1 35 ? -8.977 4.184 4.051 1 92.19 35 GLU B N 1
ATOM 1084 C CA . GLU B 1 35 ? -9.719 2.947 3.838 1 92.19 35 GLU B CA 1
ATOM 1085 C C . GLU B 1 35 ? -8.844 1.871 3.209 1 92.19 35 GLU B C 1
ATOM 1087 O O . GLU B 1 35 ? -9.031 0.679 3.459 1 92.19 35 GLU B O 1
ATOM 1092 N N . SER B 1 36 ? -7.918 2.365 2.414 1 94.5 36 SER B N 1
ATOM 1093 C CA . SER B 1 36 ? -7.035 1.452 1.697 1 94.5 36 SER B CA 1
ATOM 1094 C C . SER B 1 36 ? -6.16 0.659 2.662 1 94.5 36 SER B C 1
ATOM 1096 O O . SER B 1 36 ? -5.531 -0.328 2.27 1 94.5 36 SER B O 1
ATOM 1098 N N . PHE B 1 37 ? -6.062 1.077 3.918 1 96.5 37 PHE B N 1
ATOM 1099 C CA . PHE B 1 37 ? -5.25 0.395 4.918 1 96.5 37 PHE B CA 1
ATOM 1100 C C . PHE B 1 37 ? -6.09 -0.59 5.719 1 96.5 37 PHE B C 1
ATOM 1102 O O . PHE B 1 37 ? -5.551 -1.384 6.496 1 96.5 37 PHE B O 1
ATOM 1109 N N . LEU B 1 38 ? -7.395 -0.555 5.453 1 96.88 38 LEU B N 1
ATOM 1110 C CA . LEU B 1 38 ? -8.305 -1.426 6.188 1 96.88 38 LEU B CA 1
ATOM 1111 C C . LEU B 1 38 ? -8.508 -2.744 5.449 1 96.88 38 LEU B C 1
ATOM 1113 O O . LEU B 1 38 ? -8.641 -2.762 4.223 1 96.88 38 LEU B O 1
ATOM 1117 N N . CYS B 1 39 ? -8.453 -3.787 6.156 1 98.31 39 CYS B N 1
ATOM 1118 C CA . CYS B 1 39 ? -8.758 -5.098 5.586 1 98.31 39 CYS B CA 1
ATOM 1119 C C . CYS B 1 39 ? -10.227 -5.191 5.188 1 98.31 39 CYS B C 1
ATOM 1121 O O . CYS B 1 39 ? -11.117 -4.945 6.008 1 98.31 39 CYS B O 1
ATOM 1123 N N . PRO B 1 40 ? -10.492 -5.68 3.949 1 97.56 40 PRO B N 1
ATOM 1124 C CA . PRO B 1 40 ? -11.875 -5.777 3.486 1 97.56 40 PRO B CA 1
ATOM 1125 C C . PRO B 1 40 ? -12.703 -6.777 4.297 1 97.56 40 PRO B C 1
ATOM 1127 O O . PRO B 1 40 ? -13.922 -6.645 4.383 1 97.56 40 PRO B O 1
ATOM 1130 N N . ILE B 1 41 ? -12.102 -7.801 4.867 1 97.44 41 ILE B N 1
ATOM 1131 C CA . ILE B 1 41 ? -12.797 -8.836 5.621 1 97.44 41 ILE B CA 1
ATOM 1132 C C . ILE B 1 41 ? -12.953 -8.398 7.074 1 97.44 41 ILE B C 1
ATOM 1134 O O . ILE B 1 41 ? -14.07 -8.352 7.598 1 97.44 41 ILE B O 1
ATOM 1138 N N . GLY B 1 42 ? -11.906 -8.047 7.707 1 96.44 42 GLY B N 1
ATOM 1139 C CA . GLY B 1 42 ? -11.914 -7.754 9.133 1 96.44 42 GLY B CA 1
ATOM 1140 C C . GLY B 1 42 ? -12.25 -6.309 9.445 1 96.44 42 GLY B C 1
ATOM 1141 O O . GLY B 1 42 ? -12.594 -5.98 10.578 1 96.44 42 GLY B O 1
ATOM 1142 N N . MET B 1 43 ? -12.07 -5.395 8.523 1 96.31 43 MET B N 1
ATOM 1143 C CA . MET B 1 43 ? -12.312 -3.957 8.625 1 96.31 43 MET B CA 1
ATOM 1144 C C . MET B 1 43 ? -11.391 -3.322 9.656 1 96.31 43 MET B C 1
ATOM 1146 O O . MET B 1 43 ? -11.75 -2.328 10.289 1 96.31 43 MET B O 1
ATOM 1150 N N . ASP B 1 44 ? -10.383 -3.875 9.898 1 96.19 44 ASP B N 1
ATOM 1151 C CA . ASP B 1 44 ? -9.336 -3.34 10.758 1 96.19 44 ASP B CA 1
ATOM 1152 C C . ASP B 1 44 ? -8.078 -3.021 9.953 1 96.19 44 ASP B C 1
ATOM 1154 O O . ASP B 1 44 ? -7.938 -3.459 8.812 1 96.19 44 ASP B O 1
ATOM 1158 N N . ILE B 1 45 ? -7.238 -2.197 10.523 1 97.06 45 ILE B N 1
ATOM 1159 C CA . ILE B 1 45 ? -5.973 -1.872 9.875 1 97.06 45 ILE B CA 1
ATOM 1160 C C . ILE B 1 45 ? -5.137 -3.141 9.711 1 97.06 45 ILE B C 1
ATOM 1162 O O . ILE B 1 45 ? -5.039 -3.953 10.633 1 97.06 45 ILE B O 1
ATOM 1166 N N . MET B 1 46 ? -4.59 -3.275 8.531 1 98.31 46 MET B N 1
ATOM 1167 C CA . MET B 1 46 ? -3.826 -4.492 8.266 1 98.31 46 MET B CA 1
ATOM 1168 C C . MET B 1 46 ? -2.445 -4.418 8.906 1 98.31 46 MET B C 1
ATOM 1170 O O . MET B 1 46 ? -1.715 -3.445 8.711 1 98.31 46 MET B O 1
ATOM 1174 N N . ALA B 1 47 ? -2.086 -5.457 9.695 1 98.06 47 ALA B N 1
ATOM 1175 C CA . ALA B 1 47 ? -0.761 -5.59 10.289 1 98.06 47 ALA B CA 1
ATOM 1176 C C . ALA B 1 47 ? 0.141 -6.477 9.438 1 98.06 47 ALA B C 1
ATOM 1178 O O . ALA B 1 47 ? 1.348 -6.238 9.344 1 98.06 47 ALA B O 1
ATOM 1179 N N . ASP B 1 48 ? -0.383 -7.445 8.867 1 98.62 48 ASP B N 1
ATOM 1180 C CA . ASP B 1 48 ? 0.307 -8.406 8.008 1 98.62 48 ASP B CA 1
ATOM 1181 C C . ASP B 1 48 ? -0.441 -8.602 6.691 1 98.62 48 ASP B C 1
ATOM 1183 O O . ASP B 1 48 ? -0.987 -9.672 6.434 1 98.62 48 ASP B O 1
ATOM 1187 N N . PRO B 1 49 ? -0.363 -7.574 5.852 1 98.75 49 PRO B N 1
ATOM 1188 C CA . PRO B 1 49 ? -1.112 -7.656 4.594 1 98.75 49 PRO B CA 1
ATOM 1189 C C . PRO B 1 49 ? -0.535 -8.695 3.631 1 98.75 49 PRO B C 1
ATOM 1191 O O . PRO B 1 49 ? 0.685 -8.773 3.467 1 98.75 49 PRO B O 1
ATOM 1194 N N . VAL B 1 50 ? -1.387 -9.492 3.027 1 98.81 50 VAL B N 1
ATOM 1195 C CA . VAL B 1 50 ? -1.062 -10.445 1.97 1 98.81 50 VAL B CA 1
ATOM 1196 C C . VAL B 1 50 ? -1.974 -10.211 0.768 1 98.81 50 VAL B C 1
ATOM 1198 O O . VAL B 1 50 ? -3.092 -9.719 0.916 1 98.81 50 VAL B O 1
ATOM 1201 N N . THR B 1 51 ? -1.498 -10.469 -0.406 1 98.5 51 THR B N 1
ATOM 1202 C CA . THR B 1 51 ? -2.215 -10.211 -1.647 1 98.5 51 THR B CA 1
ATOM 1203 C C . THR B 1 51 ? -2.639 -11.516 -2.314 1 98.5 51 THR B C 1
ATOM 1205 O O . THR B 1 51 ? -1.883 -12.484 -2.324 1 98.5 51 THR B O 1
ATOM 1208 N N . THR B 1 52 ? -3.787 -11.57 -2.904 1 97.94 52 THR B N 1
ATOM 1209 C CA . THR B 1 52 ? -4.262 -12.672 -3.734 1 97.94 52 THR B CA 1
ATOM 1210 C C . THR B 1 52 ? -3.777 -12.516 -5.172 1 97.94 52 THR B C 1
ATOM 1212 O O . THR B 1 52 ? -3.217 -11.477 -5.535 1 97.94 52 THR B O 1
ATOM 1215 N N . PRO B 1 53 ? -3.934 -13.516 -6.004 1 96.69 53 PRO B N 1
ATOM 1216 C CA . PRO B 1 53 ? -3.471 -13.438 -7.391 1 96.69 53 PRO B CA 1
ATOM 1217 C C . PRO B 1 53 ? -4.125 -12.297 -8.164 1 96.69 53 PRO B C 1
ATOM 1219 O O . PRO B 1 53 ? -3.58 -11.836 -9.172 1 96.69 53 PRO B O 1
ATOM 1222 N N . ASN B 1 54 ? -5.199 -11.695 -7.699 1 94.19 54 ASN B N 1
ATOM 1223 C CA . ASN B 1 54 ? -5.906 -10.633 -8.406 1 94.19 54 ASN B CA 1
ATOM 1224 C C . ASN B 1 54 ? -5.477 -9.25 -7.926 1 94.19 54 ASN B C 1
ATOM 1226 O O . ASN B 1 54 ? -5.988 -8.234 -8.398 1 94.19 54 ASN B O 1
ATOM 1230 N N . GLY B 1 55 ? -4.621 -9.227 -6.961 1 95.69 55 GLY B N 1
ATOM 1231 C CA . GLY B 1 55 ? -3.99 -7.957 -6.621 1 95.69 55 GLY B CA 1
ATOM 1232 C C . GLY B 1 55 ? -4.602 -7.297 -5.398 1 95.69 55 GLY B C 1
ATOM 1233 O O . GLY B 1 55 ? -4.156 -6.23 -4.977 1 95.69 55 GLY B O 1
ATOM 1234 N N . VAL B 1 56 ? -5.625 -7.883 -4.816 1 97.25 56 VAL B N 1
ATOM 1235 C CA . VAL B 1 56 ? -6.27 -7.316 -3.635 1 97.25 56 VAL B CA 1
ATOM 1236 C C . VAL B 1 56 ? -5.566 -7.816 -2.373 1 97.25 56 VAL B C 1
ATOM 1238 O O . VAL B 1 56 ? -5.109 -8.961 -2.318 1 97.25 56 VAL B O 1
ATOM 1241 N N . SER B 1 57 ? -5.48 -6.957 -1.375 1 98.44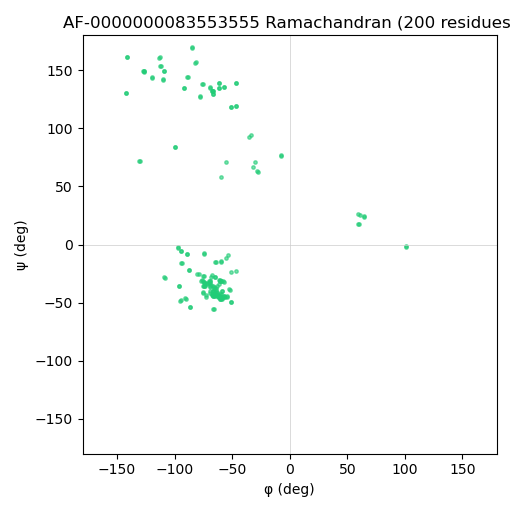 57 SER B N 1
ATOM 1242 C CA . SER B 1 57 ? -4.773 -7.312 -0.149 1 98.44 57 SER B CA 1
ATOM 1243 C C . SER B 1 57 ? -5.742 -7.508 1.012 1 98.44 57 SER B C 1
ATOM 1245 O O . SER B 1 57 ? -6.777 -6.84 1.079 1 98.44 57 SER B O 1
ATOM 1247 N N . TYR B 1 58 ? -5.387 -8.375 1.908 1 98.62 58 TYR B N 1
ATOM 1248 C CA . TYR B 1 58 ? -6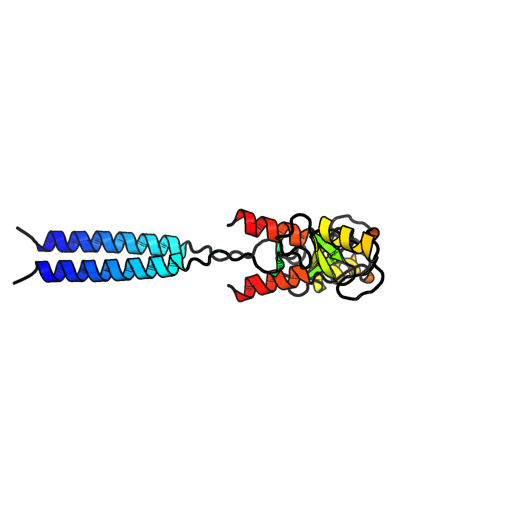.121 -8.688 3.129 1 98.62 58 TYR B CA 1
ATOM 1249 C C . TYR B 1 58 ? -5.164 -8.914 4.297 1 98.62 58 TYR B C 1
ATOM 1251 O O . TYR B 1 58 ? -3.982 -9.195 4.09 1 98.62 58 TYR B O 1
ATOM 1259 N N . GLU B 1 59 ? -5.703 -8.828 5.477 1 98.81 59 GLU B N 1
ATOM 1260 C CA . GLU B 1 59 ? -4.992 -9.312 6.656 1 98.81 59 GLU B CA 1
ATOM 1261 C C . GLU B 1 59 ? -4.836 -10.828 6.617 1 98.81 59 GLU B C 1
ATOM 1263 O O . GLU B 1 59 ? -5.805 -11.555 6.375 1 98.81 59 GLU B O 1
ATOM 1268 N N . ARG B 1 60 ? -3.613 -11.258 6.832 1 98.75 60 ARG B N 1
ATOM 1269 C CA . ARG B 1 60 ? -3.279 -12.664 6.66 1 98.75 60 ARG B CA 1
ATOM 1270 C C . ARG B 1 60 ? -4.246 -13.555 7.43 1 98.75 60 ARG B C 1
ATOM 1272 O O . ARG B 1 60 ? -4.832 -14.484 6.867 1 98.75 60 ARG B O 1
ATOM 1279 N N . LYS B 1 61 ? -4.473 -13.258 8.695 1 98.56 61 LYS B N 1
ATOM 1280 C CA . LYS B 1 61 ? -5.301 -14.109 9.547 1 98.56 61 LYS B CA 1
ATOM 1281 C C . LYS B 1 61 ? -6.707 -14.25 8.977 1 98.56 61 LYS B C 1
ATOM 1283 O O . LYS B 1 61 ? -7.27 -15.352 8.969 1 98.56 61 LYS B O 1
ATOM 1288 N N . TRP B 1 62 ? -7.305 -13.234 8.453 1 98.62 62 TRP B N 1
ATOM 1289 C CA . TRP B 1 62 ? -8.688 -13.242 7.988 1 98.62 62 TRP B CA 1
ATOM 1290 C C . TRP B 1 62 ? -8.82 -13.977 6.656 1 98.62 62 TRP B C 1
ATOM 1292 O O . TRP B 1 62 ? -9.734 -14.781 6.469 1 98.62 62 TRP B O 1
ATOM 1302 N N . ILE B 1 63 ? -7.883 -13.797 5.68 1 98.75 63 ILE B N 1
ATOM 1303 C CA . ILE B 1 63 ? -8 -14.43 4.371 1 98.75 63 ILE B CA 1
ATOM 1304 C C . ILE B 1 63 ? -7.676 -15.922 4.484 1 98.75 63 ILE B C 1
ATOM 1306 O O . ILE B 1 63 ? -8.273 -16.75 3.793 1 98.75 63 ILE B O 1
ATOM 1310 N N . GLU B 1 64 ? -6.738 -16.203 5.34 1 98.75 64 GLU B N 1
ATOM 1311 C CA . GLU B 1 64 ? -6.449 -17.625 5.543 1 98.75 64 GLU B CA 1
ATOM 1312 C C . GLU B 1 64 ? -7.645 -18.344 6.156 1 98.75 64 GLU B C 1
ATOM 1314 O O . GLU B 1 64 ? -7.965 -19.469 5.766 1 98.75 64 GLU B O 1
ATOM 1319 N N . ALA B 1 65 ? -8.312 -17.719 7.125 1 98.56 65 ALA B N 1
ATOM 1320 C CA . ALA B 1 65 ? -9.523 -18.297 7.711 1 98.56 65 ALA B CA 1
ATOM 1321 C C . ALA B 1 65 ? -10.609 -18.469 6.656 1 98.56 65 ALA B C 1
ATOM 1323 O O . ALA B 1 65 ? -11.312 -19.484 6.641 1 98.56 65 ALA B O 1
ATOM 1324 N N . HIS B 1 66 ? -10.766 -17.453 5.852 1 98.56 66 HIS B N 1
ATOM 1325 C CA . HIS B 1 66 ? -11.75 -17.5 4.777 1 98.56 66 HIS B CA 1
ATOM 1326 C C . HIS B 1 66 ? -11.484 -18.656 3.832 1 98.56 66 HIS B C 1
ATOM 1328 O O . HIS B 1 66 ? -12.398 -19.391 3.467 1 98.56 66 HIS B O 1
ATOM 1334 N N . ILE B 1 67 ? -10.203 -18.844 3.402 1 98.38 67 ILE B N 1
ATOM 1335 C CA . ILE B 1 67 ? -9.797 -19.906 2.484 1 98.38 67 ILE B CA 1
ATOM 1336 C C . ILE B 1 67 ? -10.055 -21.266 3.123 1 98.38 67 ILE B C 1
ATOM 1338 O O . ILE B 1 67 ? -10.477 -22.219 2.445 1 98.38 67 ILE B O 1
ATOM 1342 N N . ALA B 1 68 ? -9.75 -21.375 4.41 1 98.19 68 ALA B N 1
ATOM 1343 C CA . ALA B 1 68 ? -9.961 -22.625 5.129 1 98.19 68 ALA B CA 1
ATOM 1344 C C . ALA B 1 68 ? -11.422 -23.078 5.051 1 98.19 68 ALA B C 1
ATOM 1346 O O . ALA B 1 68 ? -11.711 -24.266 4.992 1 98.19 68 ALA B O 1
ATOM 1347 N N . ARG B 1 69 ? -12.266 -22.125 5.004 1 97.88 69 ARG B N 1
ATOM 1348 C CA . ARG B 1 69 ? -13.695 -22.422 5.02 1 97.88 69 ARG B CA 1
ATOM 1349 C C . ARG B 1 69 ? -14.234 -22.609 3.605 1 97.88 69 ARG B C 1
ATOM 1351 O O . ARG B 1 69 ? -14.977 -23.547 3.334 1 97.88 69 ARG B O 1
ATOM 1358 N N . SER B 1 70 ? -13.906 -21.734 2.693 1 97.62 70 SER B N 1
ATOM 1359 C CA . SER B 1 70 ? -14.578 -21.656 1.401 1 97.62 70 SER B CA 1
ATOM 1360 C C . SER B 1 70 ? -13.68 -22.156 0.275 1 97.62 70 SER B C 1
ATOM 1362 O O . SER B 1 70 ? -14.164 -22.531 -0.791 1 97.62 70 SER B O 1
ATOM 1364 N N . GLN B 1 71 ? -12.312 -22 0.479 1 97.88 71 GLN B N 1
ATOM 1365 C CA . GLN B 1 71 ? -11.297 -22.297 -0.525 1 97.88 71 GLN B CA 1
ATOM 1366 C C . GLN B 1 71 ? -11.484 -21.422 -1.766 1 97.88 71 GLN B C 1
ATOM 1368 O O . GLN B 1 71 ? -11.156 -21.844 -2.879 1 97.88 71 GLN B O 1
ATOM 1373 N N . LEU B 1 72 ? -12.125 -20.25 -1.539 1 97.75 72 LEU B N 1
ATOM 1374 C CA . LEU B 1 72 ? -12.414 -19.344 -2.645 1 97.75 72 LEU B CA 1
ATOM 1375 C C . LEU B 1 72 ? -11.875 -17.938 -2.357 1 97.75 72 LEU B C 1
ATOM 1377 O O . LEU B 1 72 ? -11.773 -17.547 -1.197 1 97.75 72 LEU B O 1
ATOM 1381 N N . ASP B 1 73 ? -11.508 -17.281 -3.457 1 97.62 73 ASP B N 1
ATOM 1382 C CA . ASP B 1 73 ? -11.242 -15.844 -3.35 1 97.62 73 ASP B CA 1
ATOM 1383 C C . ASP B 1 73 ? -12.516 -15.07 -3.039 1 97.62 73 ASP B C 1
ATOM 1385 O O . ASP B 1 73 ? -13.547 -15.273 -3.688 1 97.62 73 ASP B O 1
ATOM 1389 N N . PRO B 1 74 ? -12.453 -14.211 -2.09 1 96.94 74 PRO B N 1
ATOM 1390 C CA . PRO B 1 74 ? -13.672 -13.508 -1.676 1 96.94 74 PRO B CA 1
ATOM 1391 C C . PRO B 1 74 ? -14.297 -12.688 -2.805 1 96.94 74 PRO B C 1
ATOM 1393 O O . PRO B 1 74 ? -15.516 -12.508 -2.834 1 96.94 74 PRO B O 1
ATOM 1396 N N . LEU B 1 75 ? -13.508 -12.203 -3.668 1 95.56 75 LEU B N 1
ATOM 1397 C CA . LEU B 1 75 ? -13.984 -11.258 -4.672 1 95.56 75 LEU B CA 1
ATOM 1398 C C . LEU B 1 75 ? -14.344 -11.977 -5.969 1 95.56 75 LEU B C 1
ATOM 1400 O O . LEU B 1 75 ? -15.414 -11.742 -6.539 1 95.56 75 LEU B O 1
ATOM 1404 N N . THR B 1 76 ? -13.453 -12.812 -6.375 1 95.69 76 THR B N 1
ATOM 1405 C CA . THR B 1 76 ? -13.625 -13.43 -7.684 1 95.69 76 THR B CA 1
ATOM 1406 C C . THR B 1 76 ? -14.328 -14.773 -7.559 1 95.69 76 THR B C 1
ATOM 1408 O O . THR B 1 76 ? -14.812 -15.32 -8.555 1 95.69 76 THR B O 1
ATOM 1411 N N . ARG B 1 77 ? -14.43 -15.414 -6.375 1 96.5 77 ARG B N 1
ATOM 1412 C CA . ARG B 1 77 ? -15.023 -16.719 -6.082 1 96.5 77 ARG B CA 1
ATOM 1413 C C . ARG B 1 77 ? -14.328 -17.828 -6.863 1 96.5 77 ARG B C 1
ATOM 1415 O O . ARG B 1 77 ? -14.883 -18.906 -7.055 1 96.5 77 ARG B O 1
ATOM 1422 N N . GLU B 1 78 ? -13.156 -17.438 -7.32 1 97.5 78 GLU B N 1
ATOM 1423 C CA . GLU B 1 78 ? -12.305 -18.469 -7.914 1 97.5 78 GLU B CA 1
ATOM 1424 C C . GLU B 1 78 ? -11.555 -19.25 -6.844 1 97.5 78 GLU B C 1
ATOM 1426 O O . GLU B 1 78 ? -11.305 -18.734 -5.75 1 97.5 78 GLU B O 1
ATOM 1431 N N . ALA B 1 79 ? -11.172 -20.438 -7.234 1 98.38 79 ALA B N 1
ATOM 1432 C CA . ALA B 1 79 ? -10.406 -21.266 -6.305 1 98.38 79 ALA B CA 1
ATOM 1433 C C . ALA B 1 79 ? -9.141 -20.562 -5.848 1 98.38 79 ALA B C 1
ATOM 1435 O O . ALA B 1 79 ? -8.438 -19.953 -6.66 1 98.38 79 ALA B O 1
ATOM 1436 N N . LEU B 1 80 ? -8.883 -20.641 -4.559 1 98.31 80 LEU B N 1
ATOM 1437 C CA . LEU B 1 80 ? -7.727 -19.984 -3.955 1 98.31 80 LEU B CA 1
ATOM 1438 C C . LEU B 1 80 ? -7.109 -20.844 -2.865 1 98.31 80 LEU B C 1
ATOM 1440 O O . LEU B 1 80 ? -7.828 -21.406 -2.031 1 98.31 80 LEU B O 1
ATOM 1444 N N . ARG B 1 81 ? -5.84 -20.984 -2.988 1 98.25 81 ARG B N 1
ATOM 1445 C CA . ARG B 1 81 ? -5.086 -21.703 -1.975 1 98.25 81 ARG B CA 1
ATOM 1446 C C . ARG B 1 81 ? -4.164 -20.766 -1.2 1 98.25 81 ARG B C 1
ATOM 1448 O O . ARG B 1 81 ? -3.721 -19.75 -1.73 1 98.25 81 ARG B O 1
ATOM 1455 N N . VAL B 1 82 ? -3.861 -21.125 0.018 1 98.31 82 VAL B N 1
ATOM 1456 C CA . VAL B 1 82 ? -3.062 -20.297 0.911 1 98.31 82 VAL B CA 1
ATOM 1457 C C . VAL B 1 82 ? -1.679 -20.062 0.306 1 98.31 82 VAL B C 1
ATOM 1459 O O . VAL B 1 82 ? -1.097 -18.984 0.46 1 98.31 82 VAL B O 1
ATOM 1462 N N . ASN B 1 83 ? -1.22 -21.016 -0.417 1 97.75 83 ASN B N 1
ATOM 1463 C CA . ASN B 1 83 ? 0.13 -20.906 -0.96 1 97.75 83 ASN B CA 1
ATOM 1464 C C . ASN B 1 83 ? 0.194 -19.922 -2.125 1 97.75 83 ASN B C 1
ATOM 1466 O O . ASN B 1 83 ? 1.278 -19.609 -2.617 1 97.75 83 ASN B O 1
ATOM 1470 N N . GLN B 1 84 ? -0.911 -19.453 -2.564 1 97.69 84 GLN B N 1
ATOM 1471 C CA . GLN B 1 84 ? -0.956 -18.469 -3.639 1 97.69 84 GLN B CA 1
ATOM 1472 C C . GLN B 1 84 ? -0.882 -17.047 -3.082 1 97.69 84 GLN B C 1
ATOM 1474 O O . GLN B 1 84 ? -0.759 -16.078 -3.842 1 97.69 84 GLN B O 1
ATOM 1479 N N . LEU B 1 85 ? -0.962 -17.016 -1.753 1 98.38 85 LEU B N 1
ATOM 1480 C CA . LEU B 1 85 ? -0.847 -15.719 -1.11 1 98.38 85 LEU B CA 1
ATOM 1481 C C . LEU B 1 85 ? 0.603 -15.242 -1.093 1 98.38 85 LEU B C 1
ATOM 1483 O O . LEU B 1 85 ? 1.518 -16.047 -0.879 1 98.38 85 LEU B O 1
ATOM 1487 N N . ARG B 1 86 ? 0.765 -13.938 -1.386 1 98.31 86 ARG B N 1
ATOM 1488 C CA . ARG B 1 86 ? 2.072 -13.297 -1.28 1 98.31 86 ARG B CA 1
ATOM 1489 C C . ARG B 1 86 ? 2.041 -12.156 -0.272 1 98.31 86 ARG B C 1
ATOM 1491 O O . ARG B 1 86 ? 1.054 -11.422 -0.187 1 98.31 86 ARG B O 1
ATOM 1498 N N . PRO B 1 87 ? 3.148 -11.961 0.498 1 98.19 87 PRO B N 1
ATOM 1499 C CA . PRO B 1 87 ? 3.209 -10.773 1.351 1 98.19 87 PRO B CA 1
ATOM 1500 C C . PRO B 1 87 ? 3.158 -9.469 0.551 1 98.19 87 PRO B C 1
ATOM 1502 O O . PRO B 1 87 ? 3.709 -9.398 -0.55 1 98.19 87 PRO B O 1
ATOM 1505 N N . ASN B 1 88 ? 2.426 -8.516 1.054 1 98.5 88 ASN B N 1
ATOM 1506 C CA . ASN B 1 88 ? 2.465 -7.172 0.485 1 98.5 88 ASN B CA 1
ATOM 1507 C C . ASN B 1 88 ? 3.355 -6.238 1.303 1 98.5 88 ASN B C 1
ATOM 1509 O O . ASN B 1 88 ? 2.861 -5.453 2.113 1 98.5 88 ASN B O 1
ATOM 1513 N N . VAL B 1 89 ? 4.641 -6.309 1.019 1 97.25 89 VAL B N 1
ATOM 1514 C CA . VAL B 1 89 ? 5.668 -5.629 1.802 1 97.25 89 VAL B CA 1
ATOM 1515 C C . VAL B 1 89 ? 5.496 -4.117 1.678 1 97.25 89 VAL B C 1
ATOM 1517 O O . VAL B 1 89 ? 5.559 -3.395 2.674 1 97.25 89 VAL B O 1
ATOM 1520 N N . SER B 1 90 ? 5.266 -3.703 0.453 1 96.69 90 SER B N 1
ATOM 1521 C CA . SER B 1 90 ? 5.129 -2.273 0.195 1 96.69 90 SER B CA 1
ATOM 1522 C C . SER B 1 90 ? 3.932 -1.688 0.937 1 96.69 90 SER B C 1
ATOM 1524 O O . SER B 1 90 ? 4.023 -0.606 1.52 1 96.69 90 SER B O 1
ATOM 1526 N N . LEU B 1 91 ? 2.803 -2.361 0.921 1 97.56 91 LEU B N 1
ATOM 1527 C CA . LEU B 1 91 ? 1.623 -1.902 1.646 1 97.56 91 LEU B CA 1
ATOM 1528 C C . LEU B 1 91 ? 1.877 -1.898 3.15 1 97.56 91 LEU B C 1
ATOM 1530 O O . LEU B 1 91 ? 1.471 -0.969 3.85 1 97.56 91 LEU B O 1
ATOM 1534 N N . ARG B 1 92 ? 2.504 -2.945 3.641 1 97.88 92 ARG B N 1
ATOM 1535 C CA . ARG B 1 92 ? 2.852 -3 5.059 1 97.88 92 ARG B CA 1
ATOM 1536 C C . ARG B 1 92 ? 3.66 -1.776 5.473 1 97.88 92 ARG B C 1
ATOM 1538 O O . ARG B 1 92 ? 3.371 -1.15 6.492 1 97.88 92 ARG B O 1
ATOM 1545 N N . HIS B 1 93 ? 4.652 -1.366 4.691 1 96.19 93 HIS B N 1
ATOM 1546 C CA . HIS B 1 93 ? 5.484 -0.205 4.98 1 96.19 93 HIS B CA 1
ATOM 1547 C C . HIS B 1 93 ? 4.668 1.082 4.949 1 96.19 93 HIS B C 1
ATOM 1549 O O . HIS B 1 93 ? 4.863 1.97 5.781 1 96.19 93 HIS B O 1
ATOM 1555 N N . ALA B 1 94 ? 3.814 1.17 3.926 1 94.69 94 ALA B N 1
ATOM 1556 C CA . ALA B 1 94 ? 2.965 2.352 3.822 1 94.69 94 ALA B CA 1
ATOM 1557 C C . ALA B 1 94 ? 2.117 2.529 5.078 1 94.69 94 ALA B C 1
ATOM 1559 O O . ALA B 1 94 ? 1.988 3.643 5.598 1 94.69 94 ALA B O 1
ATOM 1560 N N . ILE B 1 95 ? 1.524 1.421 5.578 1 95.81 95 ILE B N 1
ATOM 1561 C CA . ILE B 1 95 ? 0.681 1.451 6.77 1 95.81 95 ILE B CA 1
ATOM 1562 C C . ILE B 1 95 ? 1.522 1.823 7.988 1 95.81 95 ILE B C 1
ATOM 1564 O O . ILE B 1 95 ? 1.114 2.658 8.797 1 95.81 95 ILE B O 1
ATOM 1568 N N . GLU B 1 96 ? 2.678 1.267 8.117 1 94.38 96 GLU B N 1
ATOM 1569 C CA . GLU B 1 96 ? 3.582 1.562 9.219 1 94.38 96 GLU B CA 1
ATOM 1570 C C . GLU B 1 96 ? 4 3.029 9.219 1 94.38 96 GLU B C 1
ATOM 1572 O O . GLU B 1 96 ? 4.055 3.668 10.266 1 94.38 96 GLU B O 1
ATOM 1577 N N . ASP B 1 97 ? 4.355 3.529 7.984 1 88.69 97 ASP B N 1
ATOM 1578 C CA . ASP B 1 97 ? 4.703 4.941 7.848 1 88.69 97 ASP B CA 1
ATOM 1579 C C . ASP B 1 97 ? 3.568 5.836 8.336 1 88.69 97 ASP B C 1
ATOM 1581 O O . ASP B 1 97 ? 3.807 6.832 9.023 1 88.69 97 ASP B O 1
ATOM 1585 N N . PHE B 1 98 ? 2.375 5.527 7.961 1 87.56 98 PHE B N 1
ATOM 1586 C CA . PHE B 1 98 ? 1.185 6.27 8.367 1 87.56 98 PHE B CA 1
ATOM 1587 C C . PHE B 1 98 ? 1.016 6.238 9.875 1 87.56 98 PHE B C 1
ATOM 1589 O O . PHE B 1 98 ? 0.758 7.273 10.5 1 87.56 98 PHE B O 1
ATOM 1596 N N . LEU B 1 99 ? 1.156 5.02 10.508 1 87 99 LEU B N 1
ATOM 1597 C CA . LEU B 1 99 ? 0.937 4.836 11.938 1 87 99 LEU B CA 1
ATOM 1598 C C . LEU B 1 99 ? 2.027 5.527 12.75 1 87 99 LEU B C 1
ATOM 1600 O O . LEU B 1 99 ? 1.779 5.984 13.867 1 87 99 LEU B O 1
ATOM 1604 N N . ASN B 1 100 ? 3.217 5.578 12.18 1 85.5 100 ASN B N 1
ATOM 1605 C CA . ASN B 1 100 ? 4.324 6.215 12.883 1 85.5 100 ASN B CA 1
ATOM 1606 C C . ASN B 1 100 ? 4.223 7.738 12.828 1 85.5 100 ASN B C 1
ATOM 1608 O O . ASN B 1 100 ? 4.773 8.438 13.68 1 85.5 100 ASN B O 1
ATOM 1612 N N . LYS B 1 101 ? 3.658 8.383 11.789 1 75.19 101 LYS B N 1
ATOM 1613 C CA . LYS B 1 101 ? 3.488 9.828 11.648 1 75.19 101 LYS B CA 1
ATOM 1614 C C . LYS B 1 101 ? 2.279 10.32 12.438 1 75.19 101 LYS B C 1
ATOM 1616 O O . LYS B 1 101 ? 2.199 11.5 12.797 1 75.19 101 LYS B O 1
ATOM 1621 N N . SER B 1 102 ? 1.322 9.445 12.664 1 63.12 102 SER B N 1
ATOM 1622 C CA . SER B 1 102 ? 0.146 9.836 13.438 1 63.12 102 SER B CA 1
ATOM 1623 C C . SER B 1 102 ? 0.426 9.773 14.938 1 63.12 102 SER B C 1
ATOM 1625 O O . SER B 1 102 ? -0.06 10.609 15.703 1 63.12 102 SER B O 1
#

Nearest PDB structures (foldseek):
  3m63-assembly1_A  TM=8.484E-01  e=1.120E-07  Saccharomyces cerevisiae
  3m62-assembly1_A  TM=8.507E-01  e=1.198E-07  Saccharomyces cerevisiae
  4xi1-assembly1_A  TM=8.682E-01  e=2.426E-06  Legionella pneumophila str. Paris
  4wz3-assembly1_B  TM=9.263E-01  e=1.577E-05  Legionella pneumophila str. Paris
  8qhc-assembly1_D  TM=7.330E-01  e=1.207E-05  Legionella pneumophila

Sequence (204 aa):
MDDDSLVHSNHDTVLAHMMELLEMHQSTELTQVPESFLCPIGMDIMADPVTTPNGVSYERKWIEAHIARSQLDPLTREALRVNQLRPNVSLRHAIEDFLNKSMDDDSLVHSNHDTVLAHMMELLEMHQSTELTQVPESFLCPIGMDIMADPVTTPNGVSYERKWIEAHIARSQLDPLTREALRVNQLRPNVSLRHAIEDFLNKS

Foldseek 3Di:
DPPVVVVVVVVVVVVVVVVVVVVVVVVVPPLPDPQLQAFPQPRHGAQWWKAAPVGRIHRLVRVQVVCVVQCADPPPRHGHDSVRIGTPPVSNVVSVVSVVVD/DPPVVVVVVVVVVVVVVVVVVVVVCVVVPPLPDPQLQAFPQPRHGAQWWKAAPVGRIHRLVRVQVVCVVQCADPPPRHGHDSVRIGTPPVSNVVSVVSVVVD

InterPro domains:
  IPR003613 U-box domain [PF04564] (33-101)
  IPR003613 U-box domain [PS51698] (32-102)
  IPR003613 U-box domain [SM00504] (36-98)
  IPR013083 Zinc finger, RING/FYVE/PHD-type [G3DSA:3.30.40.10] (14-102)

pLDDT: mean 83.41, std 19.26, range [36.84, 98.81]

Solvent-accessible s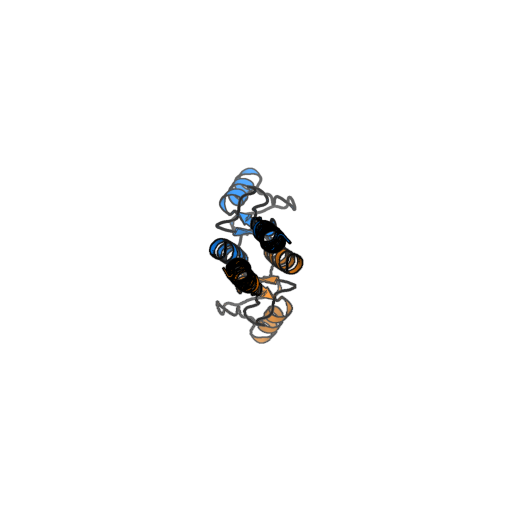urface area (backbone atoms only — not comparable to full-atom values): 11232 Å² total; per-residue (Å²): 132,70,65,65,56,58,36,50,50,51,48,52,54,43,51,51,52,48,50,50,47,45,48,55,47,62,53,44,60,74,79,65,77,57,66,55,45,35,12,81,85,76,67,39,74,42,82,50,31,25,23,45,83,85,12,48,52,31,27,44,74,56,51,49,54,45,27,73,72,67,35,32,35,90,84,77,64,40,84,40,56,76,85,59,49,30,54,30,50,37,48,38,45,40,47,49,53,53,64,70,74,102,132,70,61,66,56,57,35,51,50,52,48,50,53,42,52,50,50,50,50,49,47,44,47,57,47,62,54,46,61,72,78,66,76,57,68,54,47,33,13,81,85,77,66,39,74,41,82,51,30,25,24,46,84,85,11,50,52,30,28,44,73,57,51,50,53,45,27,74,72,67,34,34,34,88,84,77,65,40,82,40,57,76,85,59,50,30,53,30,51,37,48,38,46,40,46,49,53,52,62,70,73,102

Organism: NCBI:txid157072